Protein AF-A0A6J8CRY7-F1 (afdb_monomer_lite)

Secondary structure (DSSP, 8-state):
-EEEEEEE-HHHHT-TTTS-TT-B-TTSTT--BHHHHHHHHHHHHHHHHHHHTTTEEEEEEEHHHHHTS------GGGSPP-TTTT--------S-S----TT--------TTHHHHHHHHS----SSPPP-S---HHHHHHHT--EEEEEEEPPPSS-SS---EEEEEPTTS-EEEEE-S-HHHHHTT-SS------TT--TTGGGT-TT--TTGGG-PEEEEEEEEPPP-

InterPro domains:
  IPR004868 DNA-directed DNA polymerase, family B, mitochondria/virus [PF03175] (84-179)
  IPR023211 DNA polymerase, palm domain superfamily [G3DSA:3.90.1600.10] (22-133)
  IPR043502 DNA/RNA polymerase superfamily [SSF56672] (57-215)

Organism: Mytilus coruscus (NCBI:txid42192)

pLDDT: mean 78.46, std 15.57, range [37.38, 97.56]

Radius of gyration: 26.49 Å; chains: 1; bounding box: 68×44×77 Å

Foldseek 3Di:
DAEAEEEAECLQQLPVVPDPQQQFSPPPPVRDGSVVSVVVNVVVVVVCCVVCPPPYDYHYDYPVRVVPDDDDPDDPLNPPDPVVLLDDDDDDDDPDPDDDCVPHDDDDDDDDCPPVVCVPPADDDDDDDDDDPDDDPVNCVVVLDFFKDFDFAQFDFQDPWADFWDFAQDPVRHTDIDGDRAPVCVNVVNPDQPQDDDPPDDDVCVVGDPDHYPVRVPRTPGRGMDRDGRDD

Structure (mmCIF, N/CA/C/O backbone):
data_AF-A0A6J8CRY7-F1
#
_entry.id   AF-A0A6J8CRY7-F1
#
loop_
_atom_site.group_PDB
_atom_site.id
_atom_site.type_symbol
_atom_site.label_atom_id
_atom_site.label_alt_id
_atom_site.label_comp_id
_atom_site.label_asym_id
_atom_site.label_entity_id
_atom_site.label_seq_id
_atom_site.pdbx_PDB_ins_code
_atom_site.Cartn_x
_atom_site.Cartn_y
_atom_site.Cartn_z
_atom_site.occupancy
_atom_site.B_iso_or_equiv
_atom_site.auth_seq_id
_atom_site.auth_comp_id
_atom_site.auth_asym_id
_atom_site.auth_atom_id
_atom_site.pdbx_PDB_model_num
ATOM 1 N N . MET A 1 1 ? 3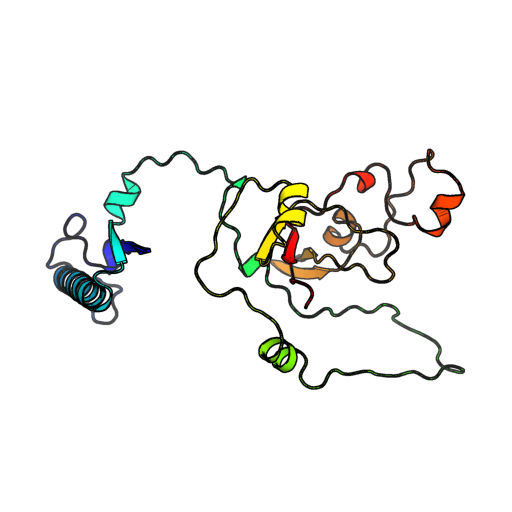.380 -21.780 -18.379 1.00 69.00 1 MET A N 1
ATOM 2 C CA . MET A 1 1 ? 4.133 -20.719 -19.080 1.00 69.00 1 MET A CA 1
ATOM 3 C C . MET A 1 1 ? 3.764 -19.374 -18.465 1.00 69.00 1 MET A C 1
ATOM 5 O O . MET A 1 1 ? 2.594 -19.016 -18.495 1.00 69.00 1 MET A O 1
ATOM 9 N N . ARG A 1 2 ? 4.705 -18.689 -17.805 1.00 80.81 2 ARG A N 1
ATOM 10 C CA . ARG A 1 2 ? 4.466 -17.388 -17.145 1.00 80.81 2 ARG A CA 1
ATOM 11 C C . ARG A 1 2 ? 4.788 -16.251 -18.118 1.00 80.81 2 ARG A C 1
ATOM 13 O O . ARG A 1 2 ? 5.754 -16.364 -18.861 1.00 80.81 2 ARG A O 1
ATOM 20 N N . ASN A 1 3 ? 4.003 -15.177 -18.118 1.00 86.88 3 ASN A N 1
ATOM 21 C CA . ASN A 1 3 ? 4.302 -13.982 -18.911 1.00 86.88 3 ASN A CA 1
ATOM 22 C C . ASN A 1 3 ? 5.051 -12.968 -18.039 1.00 86.88 3 ASN A C 1
ATOM 24 O O . ASN A 1 3 ? 4.637 -12.718 -16.908 1.00 86.88 3 ASN A O 1
ATOM 28 N N . VAL A 1 4 ? 6.130 -12.395 -18.563 1.00 85.56 4 VAL A N 1
ATOM 29 C CA . VAL A 1 4 ? 6.859 -11.266 -17.971 1.00 85.56 4 VAL A CA 1
ATOM 30 C C . VAL A 1 4 ? 6.752 -10.102 -18.942 1.00 85.56 4 VAL A C 1
ATOM 32 O O . VAL A 1 4 ? 6.920 -10.300 -20.139 1.00 85.56 4 VAL A O 1
ATOM 35 N N . TYR A 1 5 ? 6.451 -8.911 -18.436 1.00 89.56 5 TYR A N 1
ATOM 36 C CA . TYR A 1 5 ? 6.321 -7.700 -19.239 1.00 89.56 5 TYR A CA 1
ATOM 37 C C . TYR A 1 5 ? 7.386 -6.703 -18.808 1.00 89.56 5 TYR A C 1
ATOM 39 O O . TYR A 1 5 ? 7.563 -6.467 -17.613 1.00 89.56 5 TYR A O 1
ATOM 47 N N . GLU A 1 6 ? 8.077 -6.122 -19.776 1.00 92.00 6 GLU A N 1
ATOM 48 C CA . GLU A 1 6 ? 9.154 -5.172 -19.546 1.00 92.00 6 GLU A CA 1
ATOM 49 C C . GLU A 1 6 ? 8.933 -3.916 -20.391 1.00 92.00 6 GLU A C 1
ATOM 51 O O . GLU A 1 6 ? 8.746 -3.985 -21.606 1.00 92.00 6 GLU A O 1
ATOM 56 N N . PHE A 1 7 ? 8.923 -2.766 -19.723 1.00 95.06 7 PHE A N 1
ATOM 57 C CA . PHE A 1 7 ? 8.736 -1.460 -20.342 1.00 95.06 7 PHE A CA 1
ATOM 58 C C . PHE A 1 7 ? 10.077 -0.733 -20.427 1.00 95.06 7 PHE A C 1
ATOM 60 O O . PHE A 1 7 ? 10.742 -0.526 -19.407 1.00 95.06 7 PHE A O 1
ATOM 67 N N . TYR A 1 8 ? 10.451 -0.306 -21.630 1.00 96.69 8 TYR A N 1
ATOM 68 C CA . TYR A 1 8 ? 11.686 0.425 -21.881 1.00 96.69 8 TYR A CA 1
ATOM 69 C C . TYR A 1 8 ? 11.418 1.912 -22.067 1.00 96.69 8 TYR A C 1
ATOM 71 O O . TYR A 1 8 ? 11.077 2.357 -23.161 1.00 96.69 8 TYR A O 1
ATOM 79 N N . GLY A 1 9 ? 11.656 2.695 -21.011 1.00 96.44 9 GLY A N 1
ATOM 80 C CA . GLY A 1 9 ? 11.772 4.150 -21.136 1.00 96.44 9 GLY A CA 1
ATOM 81 C C . GLY A 1 9 ? 12.853 4.495 -22.160 1.00 96.44 9 GLY A C 1
ATOM 82 O O . GLY A 1 9 ? 14.013 4.123 -21.953 1.00 96.44 9 GLY A O 1
ATOM 83 N N . CYS A 1 10 ? 12.487 5.172 -23.248 1.00 96.94 10 CYS A N 1
ATOM 84 C CA . CYS A 1 10 ? 13.324 5.349 -24.433 1.00 96.94 10 CYS A CA 1
ATOM 85 C C . CYS A 1 10 ? 14.647 6.039 -24.098 1.00 96.94 10 CYS A C 1
ATOM 87 O O . CYS A 1 10 ? 15.702 5.623 -24.577 1.00 96.94 10 CYS A O 1
ATOM 89 N N . TYR A 1 11 ? 14.591 7.053 -23.231 1.00 95.38 11 TYR A N 1
ATOM 90 C CA . TYR A 1 11 ? 15.751 7.830 -22.794 1.00 95.38 11 TYR A CA 1
ATOM 91 C C . TYR A 1 11 ? 16.735 7.026 -21.926 1.00 95.38 11 TYR A C 1
ATOM 93 O O . TYR A 1 11 ? 17.946 7.217 -22.001 1.00 95.38 11 TYR A O 1
ATOM 101 N N . TRP A 1 12 ? 16.224 6.115 -21.096 1.00 95.31 12 TRP A N 1
ATOM 102 C CA . TRP A 1 12 ? 17.038 5.358 -20.136 1.00 95.31 12 TRP A CA 1
ATOM 103 C C . TRP A 1 12 ? 17.577 4.042 -20.698 1.00 95.31 12 TRP A C 1
ATOM 105 O O . TRP A 1 12 ? 18.541 3.503 -20.1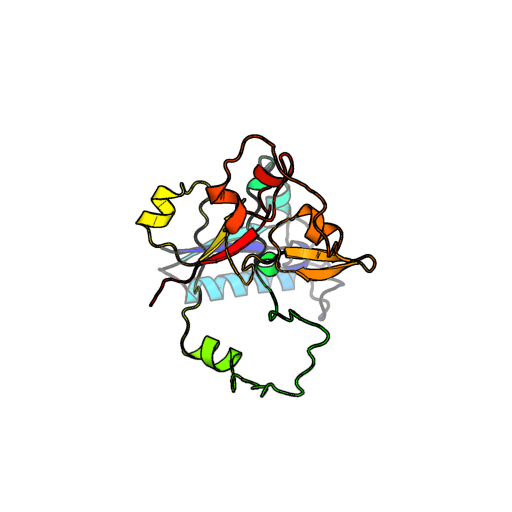63 1.00 95.31 12 TRP A O 1
ATOM 115 N N . HIS A 1 13 ? 16.968 3.536 -21.771 1.00 96.62 13 HIS A N 1
ATOM 116 C CA . HIS A 1 13 ? 17.291 2.236 -22.364 1.00 96.62 13 HIS A CA 1
ATOM 117 C C . HIS A 1 13 ? 17.864 2.341 -23.785 1.00 96.62 13 HIS A C 1
ATOM 119 O O . HIS A 1 13 ? 18.082 1.320 -24.427 1.00 96.62 13 HIS A O 1
ATOM 125 N N . GLY A 1 14 ? 18.110 3.555 -24.292 1.00 96.44 14 GLY A N 1
ATOM 126 C CA . GLY A 1 14 ? 18.766 3.749 -25.588 1.00 96.44 14 GLY A CA 1
ATOM 127 C C . GLY A 1 14 ? 17.883 3.415 -26.794 1.00 96.44 14 GLY A C 1
ATOM 128 O O . GLY A 1 14 ? 18.299 2.676 -27.678 1.00 96.44 14 GLY A O 1
ATOM 129 N N . CYS A 1 15 ? 16.644 3.911 -26.850 1.00 97.12 15 CYS A N 1
ATOM 130 C CA . CYS A 1 15 ? 15.768 3.618 -27.991 1.00 97.12 15 CYS A CA 1
ATOM 131 C C . CYS A 1 15 ? 16.341 4.161 -29.309 1.00 97.12 15 CYS A C 1
ATOM 133 O O . CYS A 1 15 ? 16.428 5.374 -29.498 1.00 97.12 15 CYS A O 1
ATOM 135 N N . THR A 1 16 ? 16.626 3.268 -30.257 1.00 96.06 16 THR A N 1
ATOM 136 C CA . THR A 1 16 ? 17.201 3.602 -31.572 1.00 96.06 16 THR A CA 1
ATOM 137 C C . THR A 1 16 ? 16.241 4.339 -32.508 1.00 96.06 16 THR A C 1
ATOM 139 O O . THR A 1 16 ? 16.668 4.873 -33.525 1.00 96.06 16 THR A O 1
ATOM 142 N N . LYS A 1 17 ? 14.939 4.377 -32.186 1.00 95.25 17 LYS A N 1
ATOM 143 C CA . LYS A 1 17 ? 13.932 5.152 -32.933 1.00 95.25 17 LYS A CA 1
ATOM 144 C C . LYS A 1 17 ? 13.847 6.607 -32.472 1.00 95.25 17 LYS A C 1
ATOM 146 O O . LYS A 1 17 ? 13.419 7.458 -33.241 1.00 95.25 17 LYS A O 1
ATOM 151 N N . CYS A 1 18 ? 14.188 6.873 -31.212 1.00 95.62 18 CYS A N 1
ATOM 152 C CA . CYS A 1 18 ? 14.002 8.184 -30.589 1.00 95.62 18 CYS A CA 1
ATOM 153 C C . CYS A 1 18 ? 15.294 8.991 -30.478 1.00 95.62 18 CYS A C 1
ATOM 155 O O . CYS A 1 18 ? 15.211 10.206 -30.332 1.00 95.62 18 CYS A O 1
ATOM 157 N N . TYR A 1 19 ? 16.454 8.331 -30.511 1.00 96.00 19 TYR A N 1
ATOM 158 C CA . TYR A 1 19 ? 17.750 8.961 -30.278 1.00 96.00 19 TYR A CA 1
ATOM 159 C C . TYR A 1 19 ? 18.828 8.383 -31.198 1.00 96.00 19 TYR A C 1
ATOM 161 O O . TYR A 1 19 ? 18.806 7.190 -31.515 1.00 96.00 19 TYR A O 1
ATOM 169 N N . SER A 1 20 ? 19.794 9.217 -31.583 1.00 96.00 20 SER A N 1
ATOM 170 C CA . SER A 1 20 ? 20.994 8.794 -32.306 1.00 96.00 20 SER A CA 1
ATOM 171 C C . SER A 1 20 ? 21.884 7.933 -31.406 1.00 96.00 20 SER A C 1
ATOM 173 O O . SER A 1 20 ? 22.041 8.253 -30.224 1.00 96.00 20 SER A O 1
ATOM 175 N N . PRO A 1 21 ? 22.531 6.881 -31.936 1.00 94.00 21 PRO A N 1
ATOM 176 C CA . PRO A 1 21 ? 23.440 6.027 -31.170 1.00 94.00 21 PRO A CA 1
ATOM 177 C C . PRO A 1 21 ? 24.557 6.791 -30.437 1.00 94.00 21 PRO A C 1
ATOM 179 O O . PRO A 1 21 ? 24.944 6.397 -29.336 1.00 94.00 21 PRO A O 1
ATOM 182 N N . GLU A 1 22 ? 25.050 7.882 -31.025 1.00 94.81 22 GLU A N 1
ATOM 183 C CA . GLU A 1 22 ? 26.154 8.713 -30.528 1.00 94.81 22 GLU A CA 1
ATOM 184 C C . GLU A 1 22 ? 25.712 9.735 -29.472 1.00 94.81 22 GLU A C 1
ATOM 186 O O . GLU A 1 22 ? 26.554 10.347 -28.811 1.00 94.81 22 GLU A O 1
ATOM 191 N N . GLU A 1 23 ? 24.402 9.947 -29.301 1.00 94.12 23 GLU A N 1
ATOM 192 C CA . GLU A 1 23 ? 23.899 10.873 -28.291 1.00 94.12 23 GLU A CA 1
ATOM 193 C C . GLU A 1 23 ? 24.269 10.396 -26.887 1.00 94.12 23 GLU A C 1
ATOM 195 O O . GLU A 1 23 ? 24.198 9.212 -26.567 1.00 94.12 23 GLU A O 1
ATOM 200 N N . ILE A 1 24 ? 24.634 11.338 -26.019 1.00 92.69 24 ILE A N 1
ATOM 201 C CA . ILE A 1 24 ? 24.956 11.055 -24.621 1.00 92.69 24 ILE A CA 1
ATOM 202 C C . ILE A 1 24 ? 23.690 11.181 -23.776 1.00 92.69 24 ILE A C 1
ATOM 204 O O . ILE A 1 24 ? 23.052 12.240 -23.744 1.00 92.69 24 ILE A O 1
ATOM 208 N N . CYS A 1 25 ? 23.382 10.146 -22.995 1.00 91.56 25 CYS A N 1
ATOM 209 C CA . CYS A 1 25 ? 22.364 10.217 -21.957 1.00 91.56 25 CYS A CA 1
ATOM 210 C C . CYS A 1 25 ? 22.864 11.112 -20.813 1.00 91.56 25 CYS A C 1
ATOM 212 O O . CYS A 1 25 ? 23.535 10.680 -19.879 1.00 91.56 25 CYS A O 1
ATOM 214 N N . LYS A 1 26 ? 22.544 12.409 -20.878 1.00 89.38 26 LYS A N 1
ATOM 215 C CA . LYS A 1 26 ? 23.082 13.449 -19.976 1.00 89.38 26 LYS A CA 1
ATOM 216 C C . LYS A 1 26 ? 22.791 13.217 -18.492 1.00 89.38 26 LYS A C 1
ATOM 218 O O . LYS A 1 26 ? 23.496 13.751 -17.642 1.00 89.38 26 LYS A O 1
ATOM 223 N N . LYS A 1 27 ? 21.720 12.481 -18.193 1.00 88.38 27 LYS A N 1
ATOM 224 C CA . LYS A 1 27 ? 21.286 12.163 -16.822 1.00 88.38 27 LYS A CA 1
ATOM 225 C C . LYS A 1 27 ? 21.769 10.788 -16.359 1.00 88.38 27 LYS A C 1
ATOM 227 O O . LYS A 1 27 ? 21.559 10.453 -15.196 1.00 88.38 27 LYS A O 1
ATOM 232 N N . ASP A 1 28 ? 22.391 10.001 -17.235 1.00 87.38 28 ASP A N 1
ATOM 233 C CA . ASP A 1 28 ? 23.086 8.793 -16.814 1.00 87.38 28 ASP A CA 1
ATOM 234 C C . ASP A 1 28 ? 24.340 9.176 -16.020 1.00 87.38 28 ASP A C 1
ATOM 236 O O . ASP A 1 28 ? 25.102 10.068 -16.401 1.00 87.38 28 ASP A O 1
ATOM 240 N N . ARG A 1 29 ? 24.570 8.479 -14.906 1.00 84.19 29 ARG A N 1
ATOM 241 C CA . ARG A 1 29 ? 25.689 8.764 -13.997 1.00 84.19 29 ARG A CA 1
ATOM 242 C C . ARG A 1 29 ? 27.048 8.596 -14.679 1.00 84.19 29 ARG A C 1
ATOM 244 O O . ARG A 1 29 ? 27.989 9.302 -14.327 1.00 84.19 29 ARG A O 1
ATOM 251 N N . ASN A 1 30 ? 27.139 7.679 -15.639 1.00 88.19 30 ASN A N 1
ATOM 252 C CA . ASN A 1 30 ? 28.365 7.368 -16.363 1.00 88.19 30 ASN A CA 1
ATOM 253 C C . ASN A 1 30 ? 28.429 8.076 -17.724 1.00 88.19 30 ASN A C 1
ATOM 255 O O . ASN A 1 30 ? 29.367 7.832 -18.475 1.00 88.19 30 ASN A O 1
ATOM 259 N N . LYS A 1 31 ? 27.456 8.950 -18.036 1.00 90.31 31 LYS A N 1
ATOM 260 C CA . LYS A 1 31 ? 27.331 9.656 -19.320 1.00 90.31 31 LYS A CA 1
ATOM 261 C C . LYS A 1 31 ? 27.442 8.711 -20.522 1.00 90.31 31 LYS A C 1
ATOM 263 O O . LYS A 1 31 ? 28.077 9.049 -21.518 1.00 90.31 31 LYS A O 1
ATOM 268 N N . LYS A 1 32 ? 26.829 7.532 -20.412 1.00 93.38 32 LYS A N 1
ATOM 269 C CA . LYS A 1 32 ? 26.787 6.552 -21.498 1.00 93.38 32 LYS A CA 1
ATOM 270 C C . LYS A 1 32 ? 26.108 7.126 -22.737 1.00 93.38 32 LYS A C 1
ATOM 272 O O . LYS A 1 32 ? 25.173 7.928 -22.644 1.00 93.38 32 LYS A O 1
ATOM 277 N N . THR A 1 33 ? 26.565 6.672 -23.890 1.00 96.88 33 THR A N 1
ATOM 278 C CA . THR A 1 33 ? 25.897 6.877 -25.172 1.00 96.88 33 THR A CA 1
ATOM 279 C C . THR A 1 33 ? 24.592 6.083 -25.237 1.00 96.88 33 THR A C 1
ATOM 281 O O . THR A 1 33 ? 24.415 5.074 -24.542 1.00 96.88 33 THR A O 1
ATOM 284 N N . MET A 1 34 ? 23.665 6.504 -26.095 1.00 97.12 34 MET A N 1
ATOM 285 C CA . MET A 1 34 ? 22.411 5.780 -26.312 1.00 97.12 34 MET A CA 1
ATOM 286 C C . MET A 1 34 ? 22.664 4.379 -26.870 1.00 97.12 34 MET A C 1
ATOM 288 O O . MET A 1 34 ? 21.957 3.445 -26.495 1.00 97.12 34 MET A O 1
ATOM 292 N N . LYS A 1 35 ? 23.726 4.199 -27.667 1.00 97.31 35 LYS A N 1
ATOM 293 C CA . LYS A 1 35 ? 24.179 2.876 -28.109 1.00 97.31 35 LYS A CA 1
ATOM 294 C C . LYS A 1 35 ? 24.575 1.973 -26.941 1.00 97.31 35 LYS A C 1
ATOM 296 O O . LYS A 1 35 ? 24.121 0.838 -26.871 1.00 97.31 35 LYS A O 1
ATOM 301 N N . GLU A 1 36 ? 25.385 2.465 -26.005 1.00 96.88 36 GLU A N 1
ATOM 302 C CA . GLU A 1 36 ? 25.805 1.668 -24.844 1.00 96.88 36 GLU A CA 1
ATOM 303 C C . GLU A 1 36 ? 24.621 1.269 -23.954 1.00 96.88 36 GLU A C 1
ATOM 305 O O . GLU A 1 36 ? 24.597 0.157 -23.424 1.00 96.88 36 GLU A O 1
ATOM 310 N N . LEU A 1 37 ? 23.629 2.153 -23.790 1.00 96.94 37 LEU A N 1
ATOM 311 C CA . LEU A 1 37 ? 22.399 1.841 -23.052 1.00 96.94 37 LEU A CA 1
ATOM 312 C C . LEU A 1 37 ? 21.544 0.794 -23.773 1.00 96.94 37 LEU A C 1
ATOM 314 O O . LEU A 1 37 ? 21.009 -0.113 -23.129 1.00 96.94 37 LEU A O 1
ATOM 318 N N . TYR A 1 38 ? 21.441 0.891 -25.099 1.00 97.50 38 TYR A N 1
ATOM 319 C CA . TYR A 1 38 ? 20.752 -0.100 -25.918 1.00 97.50 38 TYR A CA 1
ATOM 320 C C . TYR A 1 38 ? 21.413 -1.475 -25.806 1.00 97.50 38 TYR A C 1
ATOM 322 O O . TYR A 1 38 ? 20.737 -2.463 -25.507 1.00 97.50 38 TYR A O 1
ATOM 330 N N . ASP A 1 39 ? 22.735 -1.527 -25.985 1.00 97.56 39 ASP A N 1
ATOM 331 C CA . ASP A 1 39 ? 23.520 -2.760 -25.932 1.00 97.56 39 ASP A CA 1
ATOM 332 C C . ASP A 1 39 ? 23.361 -3.433 -24.554 1.00 97.56 39 ASP A C 1
ATOM 334 O O . ASP A 1 39 ? 23.037 -4.619 -24.479 1.00 97.56 39 ASP A O 1
ATOM 338 N N . GLN A 1 40 ? 23.434 -2.662 -23.460 1.00 96.50 40 GLN A N 1
ATOM 339 C CA . GLN A 1 40 ? 23.183 -3.159 -22.097 1.00 96.50 40 GLN A CA 1
ATOM 340 C C . GLN A 1 40 ? 21.750 -3.652 -21.891 1.00 96.50 40 GLN A C 1
ATOM 342 O O . GLN A 1 40 ? 21.525 -4.666 -21.227 1.00 96.50 40 GLN A O 1
ATOM 347 N N . THR A 1 41 ? 20.763 -2.955 -22.456 1.00 96.62 41 THR A N 1
ATOM 348 C CA . THR A 1 41 ? 19.357 -3.369 -22.376 1.00 96.62 41 THR A CA 1
ATOM 349 C C . THR A 1 41 ? 19.159 -4.725 -23.055 1.00 96.62 41 THR A C 1
ATOM 351 O O . THR A 1 41 ? 18.504 -5.607 -22.496 1.00 96.62 41 THR A O 1
ATOM 354 N N . LYS A 1 42 ? 19.768 -4.933 -24.230 1.00 96.50 42 LYS A N 1
ATOM 355 C CA . LYS A 1 42 ? 19.694 -6.201 -24.970 1.00 96.50 42 LYS A CA 1
ATOM 356 C C . LYS A 1 42 ? 20.480 -7.327 -24.308 1.00 96.50 42 LYS A C 1
ATOM 358 O O . LYS A 1 42 ? 19.977 -8.448 -24.250 1.00 96.50 42 LYS A O 1
ATOM 363 N N . GLU A 1 43 ? 21.659 -7.041 -23.765 1.00 96.88 43 GLU A N 1
ATOM 364 C CA . GLU A 1 43 ? 22.448 -8.013 -23.004 1.00 96.88 43 GLU A CA 1
ATOM 365 C C . GLU A 1 43 ? 21.699 -8.485 -21.750 1.00 96.88 43 GLU A C 1
ATOM 367 O O . GLU A 1 43 ? 21.606 -9.689 -21.483 1.00 96.88 43 GLU A O 1
ATOM 372 N N . ARG A 1 44 ? 21.075 -7.551 -21.018 1.00 94.88 44 ARG A N 1
ATOM 373 C CA . ARG A 1 44 ? 20.243 -7.873 -19.854 1.00 94.88 44 ARG A CA 1
ATOM 374 C C . ARG A 1 44 ? 19.047 -8.736 -20.241 1.00 94.88 44 ARG A C 1
ATOM 376 O O . ARG A 1 44 ? 18.788 -9.732 -19.570 1.00 94.88 44 ARG A O 1
ATOM 383 N N . LEU A 1 45 ? 18.338 -8.382 -21.316 1.00 94.06 45 LEU A N 1
ATOM 384 C CA . LEU A 1 45 ? 17.201 -9.164 -21.805 1.00 94.06 45 LEU A CA 1
ATOM 385 C C . LEU A 1 45 ? 17.626 -10.596 -22.147 1.00 94.06 45 LEU A C 1
ATOM 387 O O . LEU A 1 45 ? 16.999 -11.541 -21.674 1.00 94.06 45 LEU A O 1
ATOM 391 N N . LYS A 1 46 ? 18.726 -10.759 -22.891 1.00 93.56 46 LYS A N 1
ATOM 392 C CA . LYS A 1 46 ? 19.278 -12.075 -23.235 1.00 93.56 46 LYS A CA 1
ATOM 393 C C . LYS A 1 46 ? 19.602 -12.896 -21.985 1.00 93.56 46 LYS A C 1
ATOM 395 O O . LYS A 1 46 ? 19.170 -14.036 -21.876 1.00 93.56 46 LYS A O 1
ATOM 400 N N . THR A 1 47 ? 20.277 -12.290 -21.010 1.00 93.31 47 THR A N 1
ATOM 401 C CA . THR A 1 47 ? 20.611 -12.943 -19.733 1.00 93.31 47 THR A CA 1
ATOM 402 C C . THR A 1 47 ? 19.361 -13.446 -19.002 1.00 93.31 47 THR A C 1
ATOM 404 O O . THR A 1 47 ? 19.342 -14.556 -18.472 1.00 93.31 47 THR A O 1
ATOM 407 N N . ILE A 1 48 ? 18.291 -12.645 -18.982 1.00 89.44 48 ILE A N 1
ATOM 408 C CA . ILE A 1 48 ? 17.028 -13.017 -18.333 1.00 89.44 48 ILE A CA 1
ATOM 409 C C . ILE A 1 48 ? 16.326 -14.135 -19.106 1.00 89.44 48 ILE A C 1
ATOM 411 O O . ILE A 1 48 ? 15.813 -15.073 -18.494 1.00 89.44 48 ILE A O 1
ATOM 415 N N . GLU A 1 49 ? 16.301 -14.053 -20.435 1.00 90.44 49 GLU A N 1
ATOM 416 C CA . GLU A 1 49 ? 15.747 -15.107 -21.279 1.00 90.44 49 GLU A CA 1
ATOM 417 C C . GLU A 1 49 ? 16.460 -16.443 -21.062 1.00 90.44 49 GLU A C 1
ATOM 419 O O . GLU A 1 49 ? 15.789 -17.459 -20.888 1.00 90.44 49 GLU A O 1
ATOM 424 N N . ASP A 1 50 ? 17.792 -16.438 -21.028 1.00 91.00 50 ASP A N 1
ATOM 425 C CA . ASP A 1 50 ? 18.607 -17.639 -20.844 1.00 91.00 50 ASP A CA 1
ATOM 426 C C . ASP A 1 50 ? 18.372 -18.273 -19.462 1.00 91.00 50 ASP A C 1
ATOM 428 O O . ASP A 1 50 ? 18.301 -19.495 -19.344 1.00 91.00 50 ASP A O 1
ATOM 432 N N . TYR A 1 51 ? 18.167 -17.457 -18.421 1.00 88.81 51 TYR A N 1
ATOM 433 C CA . TYR A 1 51 ? 17.902 -17.945 -17.063 1.00 88.81 51 TYR A CA 1
ATOM 434 C C . TYR A 1 51 ? 16.467 -18.463 -16.856 1.00 88.81 51 TYR A C 1
ATOM 436 O O . TYR A 1 51 ? 16.237 -19.358 -16.042 1.00 88.81 51 TYR A O 1
ATOM 444 N N . LEU A 1 52 ? 15.477 -17.887 -17.548 1.00 85.50 52 LEU A N 1
ATOM 445 C CA . LEU A 1 52 ? 14.054 -18.158 -17.292 1.00 85.50 52 LEU A CA 1
ATOM 446 C C . LEU A 1 52 ? 13.389 -19.110 -18.300 1.00 85.50 52 LEU A C 1
ATOM 448 O O . LEU A 1 52 ? 12.282 -19.608 -18.040 1.00 85.50 52 LEU A O 1
ATOM 452 N N . LYS A 1 53 ? 14.018 -19.379 -19.449 1.00 82.44 53 LYS A N 1
ATOM 453 C CA . LYS A 1 53 ? 13.534 -20.379 -20.413 1.00 82.44 53 LYS A CA 1
ATOM 454 C C . LYS A 1 53 ? 13.621 -21.804 -19.833 1.00 82.44 53 LYS A C 1
ATOM 456 O O . LYS A 1 53 ? 14.496 -22.092 -19.023 1.00 82.44 53 LYS A O 1
ATOM 461 N N . PRO A 1 54 ? 12.706 -22.716 -20.224 1.00 78.44 54 PRO A N 1
ATOM 462 C CA . PRO A 1 54 ? 11.593 -22.528 -21.167 1.00 78.44 54 PRO A CA 1
ATOM 463 C C . PRO A 1 54 ? 10.291 -22.015 -20.515 1.00 78.44 54 PRO A C 1
ATOM 465 O O . PRO A 1 54 ? 9.262 -21.899 -21.176 1.00 78.44 54 PRO A O 1
ATOM 468 N N . ASN A 1 55 ? 10.288 -21.724 -19.212 1.00 83.62 55 ASN A N 1
ATOM 469 C CA . ASN A 1 55 ? 9.050 -21.578 -18.437 1.00 83.62 55 ASN A CA 1
ATOM 470 C C . ASN A 1 55 ? 8.397 -20.187 -18.521 1.00 83.62 55 ASN A C 1
ATOM 472 O O . ASN A 1 55 ? 7.268 -20.007 -18.034 1.00 83.62 55 ASN A O 1
ATOM 476 N N . VAL A 1 56 ? 9.081 -19.215 -19.129 1.00 86.25 56 VAL A N 1
ATOM 477 C CA . VAL A 1 56 ? 8.686 -17.805 -19.174 1.00 86.25 56 VAL A CA 1
ATOM 478 C C . VAL A 1 56 ? 8.703 -17.263 -20.604 1.00 86.25 56 VAL A C 1
ATOM 480 O O . VAL A 1 56 ? 9.651 -17.488 -21.350 1.00 86.25 56 VAL A O 1
ATOM 483 N N . LYS A 1 57 ? 7.661 -16.508 -20.964 1.00 89.25 57 LYS A N 1
ATOM 484 C CA . LYS A 1 57 ? 7.594 -15.680 -22.171 1.00 89.25 57 LYS A CA 1
ATOM 485 C C . LYS A 1 57 ? 7.765 -14.216 -21.768 1.00 89.25 57 LYS A C 1
ATOM 487 O O . LYS A 1 57 ? 6.963 -13.712 -20.981 1.00 89.25 57 LYS A O 1
ATOM 492 N N . ILE A 1 58 ? 8.797 -13.556 -22.286 1.00 90.81 58 ILE A N 1
ATOM 493 C CA . ILE A 1 58 ? 9.070 -12.140 -22.018 1.00 90.81 58 ILE A CA 1
ATOM 494 C C . ILE A 1 58 ? 8.477 -11.302 -23.152 1.00 90.81 58 ILE A C 1
ATOM 496 O O . ILE A 1 58 ? 8.715 -11.575 -24.325 1.00 90.81 58 ILE A O 1
ATOM 500 N N . HIS A 1 59 ? 7.689 -10.298 -22.794 1.00 92.75 59 HIS A N 1
ATOM 501 C CA . HIS A 1 59 ? 7.125 -9.299 -23.692 1.00 92.75 59 HIS A CA 1
ATOM 502 C C . HIS A 1 59 ? 7.797 -7.971 -23.388 1.00 92.75 59 HIS A C 1
ATOM 504 O O . HIS A 1 59 ? 7.891 -7.577 -22.226 1.00 92.75 59 HIS A O 1
ATOM 510 N N . THR A 1 60 ? 8.257 -7.283 -24.423 1.00 94.69 60 THR A N 1
ATOM 511 C CA . THR A 1 60 ? 8.932 -5.994 -24.279 1.00 94.69 60 THR A CA 1
ATOM 512 C C . THR A 1 60 ? 8.209 -4.943 -25.100 1.00 94.69 60 THR A C 1
ATOM 514 O O . THR A 1 60 ? 7.634 -5.264 -26.140 1.00 94.69 60 THR A O 1
ATOM 517 N N . ILE A 1 61 ? 8.217 -3.702 -24.625 1.00 95.50 61 ILE A N 1
ATOM 518 C CA . ILE A 1 61 ? 7.663 -2.563 -25.352 1.00 95.50 61 ILE A CA 1
ATOM 519 C C . ILE A 1 61 ? 8.476 -1.309 -25.049 1.00 95.50 61 ILE A C 1
ATOM 521 O O . ILE A 1 61 ? 8.851 -1.069 -23.897 1.00 95.50 61 ILE A O 1
ATOM 525 N N . TRP A 1 62 ? 8.758 -0.514 -26.077 1.00 97.12 62 TRP A N 1
ATOM 526 C CA . TRP A 1 62 ? 9.396 0.788 -25.903 1.00 97.12 62 TRP A CA 1
ATOM 527 C C . TRP A 1 62 ? 8.371 1.865 -25.562 1.00 97.12 62 TRP A C 1
ATOM 529 O O . TRP A 1 62 ? 7.246 1.830 -26.049 1.00 97.12 62 TRP A O 1
ATOM 539 N N . GLU A 1 63 ? 8.775 2.858 -24.774 1.00 95.94 63 GLU A N 1
ATOM 540 C CA . GLU A 1 63 ? 7.949 4.017 -24.408 1.00 95.94 63 GLU A CA 1
ATOM 541 C C . GLU A 1 63 ? 7.300 4.667 -25.633 1.00 95.94 63 GLU A C 1
ATOM 543 O O . GLU A 1 63 ? 6.083 4.783 -25.685 1.00 95.94 63 GLU A O 1
ATOM 548 N N . CYS A 1 64 ? 8.066 4.943 -26.690 1.00 94.69 64 CYS A N 1
ATOM 549 C CA . CYS A 1 64 ? 7.514 5.545 -27.905 1.00 94.69 64 CYS A CA 1
ATOM 550 C C . CYS A 1 64 ? 6.503 4.653 -28.640 1.00 94.69 64 CYS A C 1
ATOM 552 O O . CYS A 1 64 ? 5.637 5.160 -29.344 1.00 94.69 64 CYS A O 1
ATOM 554 N N . GLU A 1 65 ? 6.624 3.330 -28.518 1.00 94.50 65 GLU A N 1
ATOM 555 C CA . GLU A 1 65 ? 5.666 2.383 -29.099 1.00 94.50 65 GLU A CA 1
ATOM 556 C C . GLU A 1 65 ? 4.410 2.290 -28.237 1.00 94.50 65 GLU A C 1
ATOM 558 O O . GLU A 1 65 ? 3.312 2.144 -28.764 1.00 94.50 65 GLU A O 1
ATOM 563 N N . PHE A 1 66 ? 4.568 2.386 -26.918 1.00 90.94 66 PHE A N 1
ATOM 564 C CA . PHE A 1 66 ? 3.470 2.429 -25.965 1.00 90.94 66 PHE A CA 1
ATOM 565 C C . PHE A 1 66 ? 2.654 3.717 -26.118 1.00 90.94 66 PHE A C 1
ATOM 567 O O . PHE A 1 66 ? 1.432 3.647 -26.188 1.00 90.94 66 PHE A O 1
ATOM 574 N N . ASP A 1 67 ? 3.313 4.867 -26.254 1.00 88.88 67 ASP A N 1
ATOM 575 C CA . ASP A 1 67 ? 2.670 6.181 -26.393 1.00 88.88 67 ASP A CA 1
ATOM 576 C C . ASP A 1 67 ? 1.867 6.319 -27.695 1.00 88.88 67 ASP A C 1
ATOM 578 O O . ASP A 1 67 ? 0.896 7.070 -27.767 1.00 88.88 67 ASP A O 1
ATOM 582 N N . GLN A 1 68 ? 2.252 5.579 -28.738 1.00 87.69 68 GLN A N 1
ATOM 583 C CA . GLN A 1 68 ? 1.521 5.532 -30.007 1.00 87.69 68 GLN A CA 1
ATOM 584 C C . GLN A 1 68 ? 0.256 4.669 -29.935 1.00 87.69 68 GLN A C 1
ATOM 586 O O . GLN A 1 68 ? -0.610 4.769 -30.811 1.00 87.69 68 GLN A O 1
ATOM 591 N N . GLN A 1 69 ? 0.124 3.814 -28.919 1.00 85.88 69 GLN A N 1
ATOM 592 C CA . GLN A 1 69 ? -1.061 2.985 -28.760 1.00 85.88 69 GLN A CA 1
ATOM 593 C C . GLN A 1 69 ? -2.211 3.815 -28.197 1.00 85.88 69 GLN A C 1
ATOM 595 O O . GLN A 1 69 ? -2.143 4.387 -27.111 1.00 85.88 69 GLN A O 1
ATOM 600 N N . LYS A 1 70 ? -3.320 3.845 -28.939 1.00 73.88 70 LYS A N 1
ATOM 601 C CA . LYS A 1 70 ? -4.588 4.364 -28.430 1.00 73.88 70 LYS A CA 1
ATOM 602 C C . LYS A 1 70 ? -5.199 3.323 -27.508 1.00 73.88 70 LYS A C 1
ATOM 604 O O . LYS A 1 70 ? -5.880 2.407 -27.964 1.00 73.88 70 LYS A O 1
ATOM 609 N N . TYR A 1 71 ? -4.956 3.466 -26.215 1.00 66.81 71 TYR A N 1
ATOM 610 C CA . TYR A 1 71 ? -5.713 2.720 -25.225 1.00 66.81 71 TYR A CA 1
ATOM 611 C C . TYR A 1 71 ? -7.087 3.371 -25.047 1.00 66.81 71 TYR A C 1
ATOM 613 O O . TYR A 1 71 ? -7.177 4.603 -25.058 1.00 66.81 71 TYR A O 1
ATOM 621 N N . PRO A 1 72 ? -8.163 2.581 -24.881 1.00 66.69 72 PRO A N 1
ATOM 622 C CA . PRO A 1 72 ? -9.402 3.137 -24.357 1.00 66.69 72 PRO A CA 1
ATOM 623 C C . PRO A 1 72 ? -9.084 3.832 -23.030 1.00 66.69 72 PRO A C 1
ATOM 625 O O . PRO A 1 72 ? -8.231 3.352 -22.277 1.00 66.69 72 PRO A O 1
ATOM 628 N N . GLU A 1 73 ? -9.738 4.963 -22.751 1.00 64.31 73 GLU A N 1
ATOM 629 C CA . GLU A 1 73 ? -9.646 5.575 -21.427 1.00 64.31 73 GLU A CA 1
ATOM 630 C C . GLU A 1 73 ? -9.959 4.495 -20.391 1.00 64.31 73 GLU A C 1
ATOM 632 O O . GLU A 1 73 ? -11.057 3.936 -20.360 1.00 64.31 73 GLU A O 1
ATOM 637 N N . VAL A 1 74 ? -8.955 4.136 -19.589 1.00 61.75 74 VAL A N 1
ATOM 638 C CA . VAL A 1 74 ? -9.154 3.187 -18.501 1.00 61.75 74 VAL A CA 1
ATOM 639 C C . VAL A 1 74 ? -10.104 3.875 -17.540 1.00 61.75 74 VAL A C 1
ATOM 641 O O . VAL A 1 74 ? -9.754 4.929 -17.001 1.00 61.75 74 VAL A O 1
ATOM 644 N N . ASP A 1 75 ? -11.288 3.289 -17.343 1.00 59.16 75 ASP A N 1
ATOM 645 C CA . ASP A 1 75 ? -12.250 3.772 -16.358 1.00 59.16 75 ASP A CA 1
ATOM 646 C C . ASP A 1 75 ? -11.483 4.076 -15.056 1.00 59.16 75 ASP A C 1
ATOM 648 O O . ASP A 1 75 ? -10.825 3.184 -14.505 1.00 59.16 75 ASP A O 1
ATOM 652 N N . PRO A 1 76 ? -11.500 5.325 -14.556 1.00 57.38 76 PRO A N 1
ATOM 653 C CA . PRO A 1 76 ? -10.812 5.693 -13.327 1.00 57.38 76 PRO A CA 1
ATOM 654 C C . PRO A 1 76 ? -11.191 4.807 -12.130 1.00 57.38 76 PRO A C 1
ATOM 656 O O . PRO A 1 76 ? -10.401 4.689 -11.189 1.00 57.38 76 PRO A O 1
ATOM 659 N N . HIS A 1 77 ? -12.369 4.172 -12.162 1.00 56.09 77 HIS A N 1
ATOM 660 C CA . HIS A 1 77 ? -12.826 3.196 -11.176 1.00 56.09 77 HIS A CA 1
ATOM 661 C C . HIS A 1 77 ? -12.149 1.823 -11.297 1.00 56.09 77 HIS A C 1
ATOM 663 O O . HIS A 1 77 ? -12.061 1.115 -10.295 1.00 56.09 77 HIS A O 1
ATOM 669 N N . LEU A 1 78 ? -11.611 1.478 -12.470 1.00 60.41 78 LEU A N 1
ATOM 670 C CA . LEU A 1 78 ? -10.830 0.266 -12.744 1.00 60.41 78 LEU A CA 1
ATOM 671 C C . LEU A 1 78 ? -9.320 0.460 -12.538 1.00 60.41 78 LEU A C 1
ATOM 673 O O . LEU A 1 78 ? -8.533 -0.450 -12.813 1.00 60.41 78 LEU A O 1
ATOM 677 N N . LYS A 1 79 ? -8.889 1.625 -12.031 1.00 66.56 79 LYS A N 1
ATOM 678 C CA . LYS A 1 79 ? -7.486 1.829 -11.655 1.00 66.56 79 LYS A CA 1
ATOM 679 C C . LYS A 1 79 ? -7.051 0.748 -10.658 1.00 66.56 79 LYS A C 1
ATOM 681 O O . LYS A 1 79 ? -7.756 0.522 -9.667 1.00 66.56 79 LYS A O 1
ATOM 686 N N . PRO A 1 80 ? -5.880 0.118 -10.870 1.00 71.81 80 PRO A N 1
ATOM 687 C CA . PRO A 1 80 ? -5.315 -0.806 -9.903 1.00 71.81 80 PRO A CA 1
ATOM 688 C C . PRO A 1 80 ? -5.280 -0.185 -8.507 1.00 71.81 80 PRO A C 1
ATOM 690 O O . PRO A 1 80 ? -5.009 1.007 -8.349 1.00 71.81 80 PRO A O 1
ATOM 693 N N . ILE A 1 81 ? -5.546 -1.001 -7.488 1.00 77.25 81 ILE A N 1
ATOM 694 C CA . ILE A 1 81 ? -5.432 -0.573 -6.093 1.00 77.25 81 ILE A CA 1
ATOM 695 C C . ILE A 1 81 ? -4.005 -0.076 -5.843 1.00 77.25 81 ILE A C 1
ATOM 697 O O . ILE A 1 81 ? -3.049 -0.845 -5.986 1.00 77.25 81 ILE A O 1
ATOM 701 N N . ASP A 1 82 ? -3.864 1.180 -5.408 1.00 81.06 82 ASP A N 1
ATOM 702 C CA . ASP A 1 82 ? -2.610 1.627 -4.815 1.00 81.06 82 ASP A CA 1
ATOM 703 C C . ASP A 1 82 ? -2.448 0.918 -3.469 1.00 81.06 82 ASP A C 1
ATOM 705 O O . ASP A 1 82 ? -3.186 1.144 -2.508 1.00 81.06 82 ASP A O 1
ATOM 709 N N . LYS A 1 83 ? -1.463 0.022 -3.399 1.00 79.25 83 LYS A N 1
ATOM 710 C CA . LYS A 1 83 ? -1.182 -0.761 -2.193 1.00 79.25 83 LYS A CA 1
ATOM 711 C C . LYS A 1 83 ? -0.860 0.141 -0.999 1.00 79.25 83 LYS A C 1
ATOM 713 O O . LYS A 1 83 ? -1.130 -0.256 0.131 1.00 79.25 83 LYS A O 1
ATOM 718 N N . ARG A 1 84 ? -0.319 1.346 -1.221 1.00 83.25 84 ARG A N 1
ATOM 719 C CA . ARG A 1 84 ? -0.003 2.311 -0.154 1.00 83.25 84 ARG A CA 1
ATOM 720 C C . ARG A 1 84 ? -1.257 2.854 0.522 1.00 83.25 84 ARG A C 1
ATOM 722 O O . ARG A 1 84 ? -1.225 3.156 1.718 1.00 83.25 84 ARG A O 1
ATOM 729 N N . ASP A 1 85 ? -2.379 2.908 -0.189 1.00 83.12 85 ASP A N 1
ATOM 730 C CA . ASP A 1 85 ? -3.646 3.324 0.408 1.00 83.12 85 ASP A CA 1
ATOM 731 C C . ASP A 1 85 ? -4.118 2.331 1.473 1.00 83.12 85 ASP A C 1
ATOM 733 O O . ASP A 1 85 ? -4.642 2.753 2.507 1.00 83.12 85 ASP A O 1
ATOM 737 N N . ALA A 1 86 ? -3.843 1.039 1.267 1.00 84.94 86 ALA A N 1
ATOM 738 C CA . ALA A 1 86 ? -4.162 -0.041 2.197 1.00 84.94 86 ALA A CA 1
ATOM 739 C C . ALA A 1 86 ? -3.199 -0.149 3.394 1.00 84.94 86 ALA A C 1
ATOM 741 O O . ALA A 1 86 ? -3.467 -0.904 4.329 1.00 84.94 86 ALA A O 1
ATOM 742 N N . PHE A 1 87 ? -2.084 0.589 3.392 1.00 86.06 87 PHE A N 1
ATOM 743 C CA . PHE A 1 87 ? -1.157 0.620 4.521 1.00 86.06 87 PHE A CA 1
ATOM 744 C C . PHE A 1 87 ? -1.640 1.600 5.590 1.00 86.06 87 PHE A C 1
ATOM 746 O O . PHE A 1 87 ? -1.745 2.807 5.352 1.00 86.06 87 PHE A O 1
ATOM 753 N N . TYR A 1 88 ? -1.891 1.075 6.785 1.00 86.88 88 TYR A N 1
ATOM 754 C CA . TYR A 1 88 ? -2.254 1.838 7.974 1.00 86.88 88 TYR A CA 1
ATOM 755 C C . TYR A 1 88 ? -1.210 1.607 9.070 1.00 86.88 88 TYR A C 1
ATOM 757 O O . TYR A 1 88 ? -0.617 0.533 9.154 1.00 86.88 88 TYR A O 1
ATOM 765 N N . GLY A 1 89 ? -0.975 2.629 9.893 1.00 86.00 89 GLY A N 1
ATOM 766 C CA . GLY A 1 89 ? -0.144 2.502 11.089 1.00 86.00 89 GLY A CA 1
ATOM 767 C C . GLY A 1 89 ? -0.880 1.808 12.238 1.00 86.00 89 GLY A C 1
ATOM 768 O O . GLY A 1 89 ? -1.986 1.288 12.078 1.00 86.00 89 GLY A O 1
ATOM 769 N N . GLY A 1 90 ? -0.272 1.846 13.424 1.00 85.88 90 GLY A N 1
ATOM 770 C CA . GLY A 1 90 ? -0.919 1.388 14.652 1.00 85.88 90 GLY A CA 1
ATOM 771 C C . GLY A 1 90 ? -2.153 2.223 15.012 1.00 85.88 90 GLY A C 1
ATOM 772 O O . GLY A 1 90 ? -2.274 3.391 14.635 1.00 85.88 90 GLY A O 1
ATOM 773 N N . ARG A 1 91 ? -3.075 1.622 15.770 1.00 86.62 91 ARG A N 1
ATOM 774 C CA . ARG A 1 91 ? -4.208 2.338 16.363 1.00 86.62 91 ARG A CA 1
ATOM 775 C C . ARG A 1 91 ? -3.746 3.032 17.638 1.00 86.62 91 ARG A C 1
ATOM 777 O O . ARG A 1 91 ? -3.454 2.366 18.625 1.00 86.62 91 ARG A O 1
ATOM 784 N N . THR A 1 92 ? -3.767 4.358 17.621 1.00 83.94 92 THR A N 1
ATOM 785 C CA . THR A 1 92 ? -3.611 5.184 18.820 1.00 83.94 92 THR A CA 1
ATOM 786 C C . THR A 1 92 ? -4.930 5.894 19.067 1.00 83.94 92 THR A C 1
ATOM 788 O O . THR A 1 92 ? -5.295 6.809 18.332 1.00 83.94 92 THR A O 1
ATOM 791 N N . GLU A 1 93 ? -5.673 5.452 20.076 1.00 80.81 93 GLU A N 1
ATOM 792 C CA . GLU A 1 93 ? -6.971 6.027 20.412 1.00 80.81 93 GLU A CA 1
ATOM 793 C C . GLU A 1 93 ? -7.121 6.168 21.920 1.00 80.81 93 GLU A C 1
ATOM 795 O O . GLU A 1 93 ? -6.866 5.234 22.678 1.00 80.81 93 GLU A O 1
ATOM 800 N N . THR A 1 94 ? -7.562 7.346 22.347 1.00 79.44 94 THR A N 1
ATOM 801 C CA . THR A 1 94 ? -7.873 7.630 23.744 1.00 79.44 94 THR A CA 1
ATOM 802 C C . THR A 1 94 ? -9.381 7.563 23.933 1.00 79.44 94 THR A C 1
ATOM 804 O O . THR A 1 94 ? -10.113 8.379 23.379 1.00 79.44 94 THR A O 1
ATOM 807 N N . ILE A 1 95 ? -9.847 6.589 24.716 1.00 76.25 95 ILE A N 1
ATOM 808 C CA . ILE A 1 95 ? -11.279 6.389 24.997 1.00 76.25 95 ILE A CA 1
ATOM 809 C C . ILE A 1 95 ? -11.769 7.412 26.030 1.00 76.25 95 ILE A C 1
ATOM 811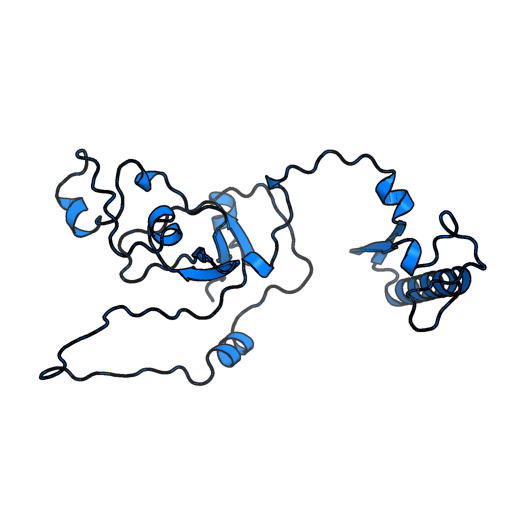 O O . ILE A 1 95 ? -12.871 7.944 25.918 1.00 76.25 95 ILE A O 1
ATOM 815 N N . GLN A 1 96 ? -10.932 7.703 27.026 1.00 75.56 96 GLN A N 1
ATOM 816 C CA . GLN A 1 96 ? -11.242 8.604 28.127 1.00 75.56 96 GLN A CA 1
ATOM 817 C C . GLN A 1 96 ? -9.981 9.383 28.513 1.00 75.56 96 GLN A C 1
ATOM 819 O O . GLN A 1 96 ? -8.932 8.787 28.741 1.00 75.56 96 GLN A O 1
ATOM 824 N N . LEU A 1 97 ? -10.083 10.715 28.555 1.00 78.44 97 LEU A N 1
ATOM 825 C CA . LEU A 1 97 ? -8.955 11.602 28.878 1.00 78.44 97 LEU A CA 1
ATOM 826 C C . LEU A 1 97 ? -8.667 11.664 30.382 1.00 78.44 97 LEU A C 1
ATOM 828 O O . LEU A 1 97 ? -7.521 11.830 30.782 1.00 78.44 97 LEU A O 1
ATOM 832 N N . TYR A 1 98 ? -9.705 11.540 31.209 1.00 79.06 98 TYR A N 1
ATOM 833 C CA . TYR A 1 98 ? -9.596 11.601 32.660 1.00 79.06 98 TYR A CA 1
ATOM 834 C C . TYR A 1 98 ? -10.575 10.622 33.295 1.00 79.06 98 TYR A C 1
ATOM 836 O O . TYR A 1 98 ? -11.767 10.640 32.978 1.00 79.06 98 TYR A O 1
ATOM 844 N N . ASN A 1 99 ? -10.071 9.779 34.191 1.00 74.50 99 ASN A N 1
ATOM 845 C CA . ASN A 1 99 ? -10.884 8.937 35.052 1.00 74.50 99 ASN A CA 1
ATOM 846 C C . ASN A 1 99 ? -10.373 9.082 36.486 1.00 74.50 99 ASN A C 1
ATOM 848 O O . ASN A 1 99 ? -9.166 8.977 36.708 1.00 74.50 99 ASN A O 1
ATOM 852 N N . ASN A 1 100 ? -11.269 9.332 37.441 1.00 78.69 100 ASN A N 1
ATOM 853 C CA . ASN A 1 100 ? -10.880 9.349 38.845 1.00 78.69 100 ASN A CA 1
ATOM 854 C C . ASN A 1 100 ? -10.714 7.897 39.308 1.00 78.69 100 ASN A C 1
ATOM 856 O O . ASN A 1 100 ? -11.684 7.147 39.381 1.00 78.69 100 ASN A O 1
ATOM 860 N N . LEU A 1 101 ? -9.470 7.497 39.562 1.00 79.56 101 LEU A N 1
ATOM 861 C CA . LEU A 1 101 ? -9.119 6.138 39.967 1.00 79.56 101 LEU A CA 1
ATOM 862 C C . LEU A 1 101 ? -9.071 5.967 41.494 1.00 79.56 101 LEU A C 1
ATOM 864 O O . LEU A 1 101 ? -8.511 4.978 41.950 1.00 79.56 101 LEU A O 1
ATOM 868 N N . SER A 1 102 ? -9.631 6.895 42.285 1.00 82.62 102 SER A N 1
ATOM 869 C CA . SER A 1 102 ? -9.591 6.854 43.761 1.00 82.62 102 SER A CA 1
ATOM 870 C C . SER A 1 102 ? -9.935 5.480 44.342 1.00 82.62 102 SER A C 1
ATOM 872 O O . SER A 1 102 ? -9.250 5.012 45.246 1.00 82.62 102 SER A O 1
ATOM 874 N N . ASP A 1 103 ? -10.922 4.805 43.749 1.00 84.81 103 ASP A N 1
ATOM 875 C CA . ASP A 1 103 ? -11.417 3.492 44.178 1.00 84.81 103 ASP A CA 1
ATOM 876 C C . ASP A 1 103 ? -11.194 2.391 43.120 1.00 84.81 103 ASP A C 1
ATOM 878 O O . ASP A 1 103 ? -11.710 1.278 43.235 1.00 84.81 103 ASP A O 1
ATOM 882 N N . LEU A 1 104 ? -10.426 2.683 42.061 1.00 83.38 104 LEU A N 1
ATOM 883 C CA . LEU A 1 104 ? -10.207 1.787 40.921 1.00 83.38 104 LEU A CA 1
ATOM 884 C C . LEU A 1 104 ? -8.719 1.480 40.730 1.00 83.38 104 LEU A C 1
ATOM 886 O O . LEU A 1 104 ? -7.859 2.350 40.797 1.00 83.38 104 LEU A O 1
ATOM 890 N N . LYS A 1 105 ? -8.397 0.228 40.392 1.00 83.12 105 LYS A N 1
ATOM 891 C CA . LYS A 1 105 ? -7.033 -0.172 40.010 1.00 83.12 105 LYS A CA 1
ATOM 892 C C . LYS A 1 105 ? -6.905 -0.223 38.489 1.00 83.12 105 LYS A C 1
ATOM 894 O O . LYS A 1 105 ? -7.606 -0.993 37.835 1.00 83.12 105 LYS A O 1
ATOM 899 N N . GLY A 1 106 ? -5.990 0.566 37.932 1.00 83.44 106 GLY A N 1
ATOM 900 C CA . GLY A 1 106 ? -5.623 0.498 36.516 1.00 83.44 106 GLY A CA 1
ATOM 901 C C . GLY A 1 106 ? -4.716 -0.698 36.210 1.00 83.44 106 GLY A C 1
ATOM 902 O O . GLY A 1 106 ? -3.932 -1.127 37.057 1.00 83.44 106 GLY A O 1
ATOM 903 N N . ARG A 1 107 ? -4.800 -1.231 34.987 1.00 87.62 107 ARG A N 1
ATOM 904 C CA . ARG A 1 107 ? -3.841 -2.205 34.444 1.00 87.62 107 ARG A CA 1
ATOM 905 C C . ARG A 1 107 ? -3.326 -1.699 33.104 1.00 87.62 107 ARG A C 1
ATOM 907 O O . ARG A 1 107 ? -4.122 -1.293 32.262 1.00 87.62 107 ARG A O 1
ATOM 914 N N . TYR A 1 108 ? -2.013 -1.757 32.916 1.00 89.75 108 TYR A N 1
ATOM 915 C CA . TYR A 1 108 ? -1.370 -1.519 31.629 1.00 89.75 108 TYR A CA 1
ATOM 916 C C . TYR A 1 108 ? -0.986 -2.868 31.026 1.00 89.75 108 TYR A C 1
ATOM 918 O O . TYR A 1 108 ? -0.355 -3.688 31.693 1.00 89.75 108 TYR A O 1
ATOM 926 N N . VAL A 1 109 ? -1.414 -3.110 29.790 1.00 92.19 109 VAL A N 1
ATOM 927 C CA . VAL A 1 109 ? -1.098 -4.330 29.046 1.00 92.19 109 VAL A CA 1
ATOM 928 C C . VAL A 1 109 ? -0.301 -3.919 27.825 1.00 92.19 109 VAL A C 1
ATOM 930 O O . VAL A 1 109 ? -0.768 -3.106 27.030 1.00 92.19 109 VAL A O 1
ATOM 933 N N . ASP A 1 110 ? 0.885 -4.500 27.686 1.00 93.38 110 ASP A N 1
ATOM 934 C CA . ASP A 1 110 ? 1.783 -4.258 26.567 1.00 93.38 110 ASP A CA 1
ATOM 935 C C . ASP A 1 110 ? 2.084 -5.565 25.843 1.00 93.38 110 ASP A C 1
ATOM 937 O O . ASP A 1 110 ? 2.296 -6.608 26.468 1.00 93.38 110 ASP A O 1
ATOM 941 N N . PHE A 1 111 ? 2.103 -5.510 24.516 1.00 90.44 111 PHE A N 1
ATOM 942 C CA . PHE A 1 111 ? 2.500 -6.647 23.701 1.00 90.44 111 PHE A CA 1
ATOM 943 C C . PHE A 1 111 ? 3.992 -6.553 23.405 1.00 90.44 111 PHE A C 1
ATOM 945 O O . PHE A 1 111 ? 4.411 -5.809 22.514 1.00 90.44 111 PHE A O 1
ATOM 952 N N . CYS A 1 112 ? 4.788 -7.378 24.087 1.00 94.50 112 CYS A N 1
ATOM 953 C CA . CYS A 1 112 ? 6.205 -7.501 23.774 1.00 94.50 112 CYS A CA 1
ATOM 954 C C . CYS A 1 112 ? 6.374 -7.980 22.326 1.00 94.50 112 CYS A C 1
ATOM 956 O O . CYS A 1 112 ? 5.990 -9.095 21.972 1.00 94.50 112 CYS A O 1
ATOM 958 N N . SER A 1 113 ? 6.962 -7.130 21.480 1.00 95.00 113 SER A N 1
ATOM 959 C CA . SER A 1 113 ? 7.262 -7.452 20.082 1.00 95.00 113 SER A CA 1
ATOM 960 C C . SER A 1 113 ? 6.030 -7.817 19.237 1.00 95.00 113 SER A C 1
ATOM 962 O O . SER A 1 113 ? 6.027 -8.825 18.523 1.00 95.00 113 SER A O 1
ATOM 964 N N . LEU A 1 114 ? 4.997 -6.962 19.256 1.00 93.00 114 LEU A N 1
ATOM 965 C CA . LEU A 1 114 ? 3.782 -7.130 18.446 1.00 93.00 114 LEU A CA 1
ATOM 966 C C . LEU A 1 114 ? 4.081 -7.343 16.949 1.00 93.00 114 LEU A C 1
ATOM 968 O O . LEU A 1 114 ? 3.689 -8.365 16.387 1.00 93.00 114 LEU A O 1
ATOM 972 N N . TYR A 1 115 ? 4.795 -6.418 16.295 1.00 92.44 115 TYR A N 1
ATOM 973 C CA . TYR A 1 115 ? 5.079 -6.532 14.856 1.00 92.44 115 TYR A CA 1
ATOM 974 C C . TYR A 1 115 ? 5.944 -7.751 14.500 1.00 92.44 115 TYR A C 1
ATOM 976 O O . TYR A 1 115 ? 5.555 -8.479 13.586 1.00 92.44 115 TYR A O 1
ATOM 984 N N . PRO A 1 116 ? 7.060 -8.048 15.203 1.00 95.81 116 PRO A N 1
ATOM 985 C CA . PRO A 1 116 ? 7.801 -9.289 14.972 1.00 95.81 116 PRO A CA 1
ATOM 986 C C . PRO A 1 116 ? 6.945 -10.551 15.123 1.00 95.81 116 PRO A C 1
ATOM 988 O O . PRO A 1 116 ? 7.051 -11.461 14.302 1.00 95.81 116 PRO A O 1
ATOM 991 N N . SER A 1 117 ? 6.057 -10.596 16.120 1.00 93.62 117 SER A N 1
ATOM 992 C CA . SER A 1 117 ? 5.151 -11.733 16.321 1.00 93.62 117 SER A CA 1
ATOM 993 C C . SER A 1 117 ? 4.186 -11.900 15.144 1.00 93.62 117 SER A C 1
ATOM 995 O O . SER A 1 117 ? 4.009 -13.009 14.641 1.00 93.62 117 SER A O 1
ATOM 997 N N . VAL A 1 118 ? 3.615 -10.799 14.646 1.00 91.19 118 VAL A N 1
ATOM 998 C CA . VAL A 1 118 ? 2.762 -10.811 13.447 1.00 91.19 118 VAL A CA 1
ATOM 999 C C . VAL A 1 118 ? 3.553 -11.266 12.214 1.00 91.19 118 VAL A C 1
ATOM 1001 O O . VAL A 1 118 ? 3.085 -12.145 11.495 1.00 91.19 118 VAL A O 1
ATOM 1004 N N . ASN A 1 119 ? 4.775 -10.764 12.021 1.00 91.69 119 ASN A N 1
ATOM 1005 C CA . ASN A 1 119 ? 5.653 -11.173 10.919 1.00 91.69 119 ASN A CA 1
ATOM 1006 C C . ASN A 1 119 ? 6.011 -12.664 10.954 1.00 91.69 119 ASN A C 1
ATOM 1008 O O . ASN A 1 119 ? 6.152 -13.276 9.899 1.00 91.69 119 ASN A O 1
ATOM 1012 N N . LYS A 1 120 ? 6.153 -13.254 12.147 1.00 92.56 120 LYS A N 1
ATOM 1013 C CA . LYS A 1 120 ? 6.503 -14.669 12.310 1.00 92.56 120 LYS A CA 1
ATOM 1014 C C . LYS A 1 120 ? 5.321 -15.607 12.069 1.00 92.56 120 LYS A C 1
ATOM 1016 O O . LYS A 1 120 ? 5.494 -16.644 11.438 1.00 92.56 120 LYS A O 1
ATOM 1021 N N . TYR A 1 121 ? 4.150 -15.284 12.617 1.00 91.06 121 TYR A N 1
ATOM 1022 C CA . TYR A 1 121 ? 3.039 -16.241 12.699 1.00 91.06 121 TYR A CA 1
ATOM 1023 C C . TYR A 1 121 ? 1.920 -15.998 11.685 1.00 91.06 121 TYR A C 1
ATOM 1025 O O . TYR A 1 121 ? 1.108 -16.890 11.447 1.00 91.06 121 TYR A O 1
ATOM 1033 N N . CYS A 1 122 ? 1.815 -14.804 11.103 1.00 85.81 122 CYS A N 1
ATOM 1034 C CA . CYS A 1 122 ? 0.700 -14.471 10.223 1.00 85.81 122 CYS A CA 1
ATOM 1035 C C . CYS A 1 122 ? 1.038 -14.704 8.750 1.00 85.81 122 CYS A C 1
ATOM 1037 O O . CYS A 1 122 ? 2.176 -14.559 8.312 1.00 85.81 122 CYS A O 1
ATOM 1039 N N . LYS A 1 123 ? 0.015 -15.052 7.965 1.00 84.25 123 LYS A N 1
ATOM 1040 C CA . LYS A 1 123 ? 0.146 -15.206 6.514 1.00 84.25 123 LYS A CA 1
ATOM 1041 C C . LYS A 1 123 ? 0.267 -13.833 5.856 1.00 84.25 123 LYS A C 1
ATOM 1043 O O . LYS A 1 123 ? -0.456 -12.906 6.221 1.00 84.25 123 LYS A O 1
ATOM 1048 N N . TYR A 1 124 ? 1.131 -13.746 4.851 1.00 82.38 124 TYR A N 1
ATOM 1049 C CA . TYR A 1 124 ? 1.278 -12.581 3.983 1.00 82.38 124 TYR A CA 1
ATOM 1050 C C . TYR A 1 124 ? 0.894 -12.954 2.552 1.00 82.38 124 TYR A C 1
ATOM 1052 O O . TYR A 1 124 ? 1.122 -14.095 2.142 1.00 82.38 124 TYR A O 1
ATOM 1060 N N . PRO A 1 125 ? 0.311 -12.026 1.776 1.00 77.06 125 PRO A N 1
ATOM 1061 C CA . PRO A 1 125 ? 0.147 -12.237 0.347 1.00 77.06 125 PRO A CA 1
ATOM 1062 C C . PRO A 1 125 ? 1.534 -12.288 -0.313 1.00 77.06 125 PRO A C 1
ATOM 1064 O O . PRO A 1 125 ? 2.311 -11.340 -0.210 1.00 77.06 125 PRO A O 1
ATOM 1067 N N . ILE A 1 126 ? 1.844 -13.401 -0.980 1.00 78.56 126 ILE A N 1
ATOM 1068 C CA . ILE A 1 126 ? 3.105 -13.625 -1.702 1.00 78.56 126 ILE A CA 1
ATOM 1069 C C . ILE A 1 126 ? 2.778 -13.828 -3.184 1.00 78.56 126 ILE A C 1
ATOM 1071 O O . ILE A 1 126 ? 1.796 -14.484 -3.524 1.00 78.56 126 ILE A O 1
ATOM 1075 N N . GLY A 1 127 ? 3.621 -13.294 -4.067 1.00 75.62 127 GLY A N 1
ATOM 1076 C CA . GLY A 1 127 ? 3.489 -13.456 -5.514 1.00 75.62 127 GLY A CA 1
ATOM 1077 C C . GLY A 1 127 ? 2.782 -12.292 -6.210 1.00 75.62 127 GLY A C 1
ATOM 1078 O O . GLY A 1 127 ? 2.600 -11.212 -5.645 1.00 75.62 127 GLY A O 1
ATOM 1079 N N . HIS A 1 128 ? 2.440 -12.500 -7.482 1.00 72.75 128 HIS A N 1
ATOM 1080 C CA . HIS A 1 128 ? 1.757 -11.492 -8.291 1.00 72.75 128 HIS A CA 1
ATOM 1081 C C . HIS A 1 128 ? 0.262 -11.454 -7.940 1.00 72.75 128 HIS A C 1
ATOM 1083 O O . HIS A 1 128 ? -0.359 -12.516 -7.861 1.00 72.75 128 HIS A O 1
ATOM 1089 N N . PRO A 1 129 ? -0.325 -10.263 -7.719 1.00 73.81 129 PRO A N 1
ATOM 1090 C CA . PRO A 1 129 ? -1.734 -10.151 -7.371 1.00 73.81 129 PRO A CA 1
ATOM 1091 C C . PRO A 1 129 ? -2.611 -10.591 -8.545 1.00 73.81 129 PRO A C 1
ATOM 1093 O O . PRO A 1 129 ? -2.361 -10.215 -9.688 1.00 73.81 129 PRO A O 1
ATOM 1096 N N . ILE A 1 130 ? -3.666 -11.342 -8.241 1.00 73.50 130 ILE A N 1
ATOM 1097 C CA . ILE A 1 130 ? -4.754 -11.612 -9.180 1.00 73.50 130 ILE A CA 1
ATOM 1098 C C . ILE A 1 130 ? -5.812 -10.539 -8.938 1.00 73.50 130 ILE A C 1
ATOM 1100 O O . ILE A 1 130 ? -6.353 -10.432 -7.836 1.00 73.50 130 ILE A O 1
ATOM 1104 N N . THR A 1 131 ? -6.065 -9.709 -9.944 1.00 72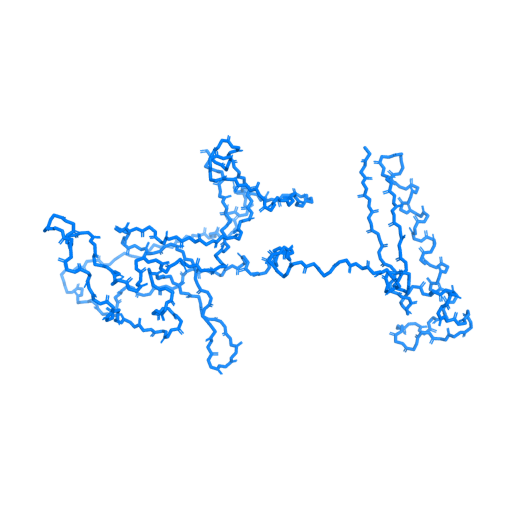.44 131 THR A N 1
ATOM 1105 C CA . THR A 1 131 ? -7.083 -8.659 -9.881 1.00 72.44 131 THR A CA 1
ATOM 1106 C C . THR A 1 131 ? -8.418 -9.209 -10.353 1.00 72.44 131 THR A C 1
ATOM 1108 O O . THR A 1 131 ? -8.493 -9.796 -11.428 1.00 72.44 131 THR A O 1
ATOM 1111 N N . SER A 1 132 ? -9.468 -8.969 -9.576 1.00 72.06 132 SER A N 1
ATOM 1112 C CA . SER A 1 132 ? -10.842 -9.144 -10.030 1.00 72.06 132 SER A CA 1
ATOM 1113 C C . SER A 1 132 ? -11.619 -7.872 -9.736 1.00 72.06 132 SER A C 1
ATOM 1115 O O . SER A 1 132 ? -11.507 -7.309 -8.646 1.00 72.06 132 SER A O 1
ATOM 1117 N N . THR A 1 133 ? -12.354 -7.402 -10.734 1.00 68.38 133 THR A N 1
ATOM 1118 C CA . THR A 1 133 ? -13.152 -6.172 -10.686 1.00 68.38 133 THR A CA 1
ATOM 1119 C C . THR A 1 133 ? -14.623 -6.466 -10.398 1.00 68.38 133 THR A C 1
ATOM 1121 O O . THR A 1 133 ? -15.353 -5.569 -9.988 1.00 68.38 133 THR A O 1
ATOM 1124 N N . GLU A 1 134 ? -15.040 -7.728 -10.533 1.00 67.06 134 GLU A N 1
ATOM 1125 C CA . GLU A 1 134 ? -16.423 -8.182 -10.388 1.00 67.06 134 GLU A CA 1
ATOM 1126 C C . GLU A 1 134 ? -16.467 -9.434 -9.500 1.00 67.06 134 GLU A C 1
ATOM 1128 O O . GLU A 1 134 ? -16.512 -10.565 -9.973 1.00 67.06 134 GLU A O 1
ATOM 1133 N N . ILE A 1 135 ? -16.401 -9.237 -8.182 1.00 66.69 135 ILE A N 1
ATOM 1134 C CA . ILE A 1 135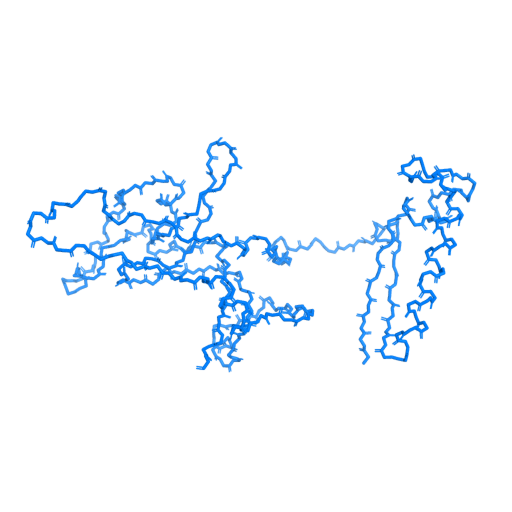 ? -16.666 -10.295 -7.197 1.00 66.69 135 ILE A CA 1
ATOM 1135 C C . ILE A 1 135 ? -17.937 -9.906 -6.448 1.00 66.69 135 ILE A C 1
ATOM 1137 O O . ILE A 1 135 ? -17.974 -8.856 -5.799 1.00 66.69 135 ILE A O 1
ATOM 1141 N N . SER A 1 136 ? -18.977 -10.739 -6.527 1.00 70.06 136 SER A N 1
ATOM 1142 C CA . SER A 1 136 ? -20.153 -10.570 -5.673 1.00 70.06 136 SER A CA 1
ATOM 1143 C C . SER A 1 136 ? -19.803 -10.892 -4.214 1.00 70.06 136 SER A C 1
ATOM 1145 O O . SER A 1 136 ? -18.850 -11.619 -3.927 1.00 70.06 136 SER A O 1
ATOM 1147 N N . VAL A 1 137 ? -20.576 -10.368 -3.259 1.00 68.44 137 VAL A N 1
ATOM 1148 C CA . VAL A 1 137 ? -20.377 -10.693 -1.833 1.00 68.44 137 VAL A CA 1
ATOM 1149 C C . VAL A 1 137 ? -20.499 -12.204 -1.591 1.00 68.44 137 VAL A C 1
ATOM 1151 O O . VAL A 1 137 ? -19.739 -12.759 -0.799 1.00 68.44 137 VAL A O 1
ATOM 1154 N N . ASP A 1 138 ? -21.394 -12.877 -2.315 1.00 70.56 138 ASP A N 1
ATOM 1155 C CA . ASP A 1 138 ? -21.602 -14.320 -2.192 1.00 70.56 138 ASP A CA 1
ATOM 1156 C C . ASP A 1 138 ? -20.411 -15.115 -2.730 1.00 70.56 138 ASP A C 1
ATOM 1158 O O . ASP A 1 138 ? -19.983 -16.087 -2.105 1.00 70.56 138 ASP A O 1
ATOM 1162 N N . ASP A 1 139 ? -19.829 -14.685 -3.851 1.00 70.44 139 ASP A N 1
ATOM 1163 C CA . ASP A 1 139 ? -18.615 -15.301 -4.389 1.00 70.44 139 ASP A CA 1
ATOM 1164 C C . ASP A 1 139 ? -17.442 -15.106 -3.430 1.00 70.44 139 ASP A C 1
ATOM 1166 O O . ASP A 1 139 ? -16.699 -16.049 -3.174 1.00 70.44 139 ASP A O 1
ATOM 1170 N N . TYR A 1 140 ? -17.325 -13.922 -2.818 1.00 70.00 140 TYR A N 1
ATOM 1171 C CA . TYR A 1 140 ? -16.337 -13.646 -1.775 1.00 70.00 140 TYR A CA 1
ATOM 1172 C C . TYR A 1 140 ? -16.442 -14.631 -0.594 1.00 70.00 140 TYR A C 1
ATOM 1174 O O . TYR A 1 140 ? -15.422 -15.196 -0.182 1.00 70.00 140 TYR A O 1
ATOM 1182 N N . ILE A 1 141 ? -17.654 -14.857 -0.067 1.00 71.44 141 ILE A N 1
ATOM 1183 C CA . ILE A 1 141 ? -17.879 -15.779 1.060 1.00 71.44 141 ILE A CA 1
ATOM 1184 C C . ILE A 1 141 ? -17.483 -17.202 0.654 1.00 71.44 141 ILE A C 1
ATOM 1186 O O . ILE A 1 141 ? -16.787 -17.889 1.401 1.00 71.44 141 ILE A O 1
ATOM 1190 N N . LYS A 1 142 ? -17.874 -17.632 -0.551 1.00 75.50 142 LYS A N 1
ATOM 1191 C CA . LYS A 1 142 ? -17.605 -18.986 -1.056 1.00 75.50 142 LYS A CA 1
ATOM 1192 C C . LYS A 1 142 ? -16.117 -19.259 -1.273 1.00 75.50 142 LYS A C 1
ATOM 1194 O O . LYS A 1 142 ? -15.657 -20.356 -0.966 1.00 75.50 142 LYS A O 1
ATOM 1199 N N . ILE A 1 143 ? -15.357 -18.291 -1.791 1.00 72.81 143 ILE A N 1
ATOM 1200 C CA . ILE A 1 143 ? -13.939 -18.500 -2.137 1.00 72.81 143 ILE A CA 1
ATOM 1201 C C . ILE A 1 143 ? -12.981 -18.343 -0.949 1.00 72.81 143 ILE A C 1
ATOM 1203 O O . ILE A 1 143 ? -11.786 -18.591 -1.111 1.00 72.81 143 ILE A O 1
ATOM 1207 N N . ASN A 1 144 ? -13.474 -17.929 0.227 1.00 71.75 144 ASN A N 1
ATOM 1208 C CA . ASN A 1 144 ? -12.652 -17.655 1.410 1.00 71.75 144 ASN A CA 1
ATOM 1209 C C . ASN A 1 144 ? -11.438 -16.766 1.065 1.00 71.75 144 ASN A C 1
ATOM 1211 O O . ASN A 1 144 ? -10.272 -17.137 1.253 1.00 71.75 144 ASN A O 1
ATOM 1215 N N . TYR A 1 145 ? -11.737 -15.622 0.447 1.00 76.88 145 TYR A N 1
ATOM 1216 C CA . TYR A 1 145 ? -10.749 -14.729 -0.147 1.00 76.88 145 TYR A CA 1
ATOM 1217 C C . TYR A 1 145 ? -9.725 -14.219 0.879 1.00 76.88 145 TYR A C 1
ATOM 1219 O O . TYR A 1 145 ? -10.080 -13.702 1.937 1.00 76.88 145 TYR A O 1
ATOM 1227 N N . PHE A 1 146 ? -8.442 -14.278 0.512 1.00 77.94 146 PHE A N 1
ATOM 1228 C CA . PHE A 1 146 ? -7.338 -13.692 1.272 1.00 77.94 146 PHE A CA 1
ATOM 1229 C C . PHE A 1 146 ? -6.600 -12.668 0.408 1.00 77.94 146 PHE A C 1
ATOM 1231 O O . PHE A 1 146 ? -5.940 -13.028 -0.567 1.00 77.94 146 PHE A O 1
ATOM 1238 N N . GLY A 1 147 ? -6.704 -11.387 0.760 1.00 79.94 147 GLY A N 1
ATOM 1239 C CA . GLY A 1 147 ? -6.101 -10.314 -0.022 1.00 79.94 147 GLY A CA 1
ATOM 1240 C C . GLY A 1 147 ? -6.598 -8.925 0.359 1.00 79.94 147 GLY A C 1
ATOM 1241 O O . GLY A 1 147 ? -7.205 -8.732 1.414 1.00 79.94 147 GLY A O 1
ATOM 1242 N N . ILE A 1 148 ? -6.305 -7.954 -0.506 1.00 81.94 148 ILE A N 1
ATOM 1243 C CA . ILE A 1 148 ? -6.672 -6.547 -0.323 1.00 81.94 148 ILE A CA 1
ATOM 1244 C C . ILE A 1 148 ? -7.912 -6.254 -1.156 1.00 81.94 148 ILE A C 1
ATOM 1246 O O . ILE A 1 148 ? -7.908 -6.447 -2.370 1.00 81.94 148 ILE A O 1
ATOM 1250 N N . MET A 1 149 ? -8.940 -5.717 -0.510 1.00 80.31 149 MET A N 1
ATOM 1251 C CA . MET A 1 149 ? -10.165 -5.280 -1.167 1.00 80.31 149 MET A CA 1
ATOM 1252 C C . MET A 1 149 ? -10.339 -3.774 -1.010 1.00 80.31 149 MET A C 1
ATOM 1254 O O . MET A 1 149 ? -10.234 -3.264 0.102 1.00 80.31 149 MET A O 1
ATOM 1258 N N . LYS A 1 150 ? -10.653 -3.083 -2.111 1.00 80.94 150 LYS A N 1
ATOM 1259 C CA . LYS A 1 150 ? -11.154 -1.705 -2.104 1.00 80.94 150 LYS A CA 1
ATOM 1260 C C . LYS A 1 150 ? -12.668 -1.750 -2.262 1.00 80.94 150 LYS A C 1
ATOM 1262 O O . LYS A 1 150 ? -13.157 -2.152 -3.313 1.00 80.94 150 LYS A O 1
ATOM 1267 N N . CYS A 1 151 ? -13.414 -1.353 -1.238 1.00 76.75 151 CYS A N 1
ATOM 1268 C CA . CYS A 1 151 ? -14.872 -1.449 -1.267 1.00 76.75 151 CYS A CA 1
ATOM 1269 C C . CYS A 1 151 ? -15.572 -0.242 -0.633 1.00 76.75 151 CYS A C 1
ATOM 1271 O O . CYS A 1 151 ? -14.971 0.603 0.041 1.00 76.75 151 CYS A O 1
ATOM 1273 N N . LYS A 1 152 ? -16.883 -0.163 -0.886 1.00 76.12 152 LYS A N 1
ATOM 1274 C CA . LYS A 1 152 ? -17.806 0.7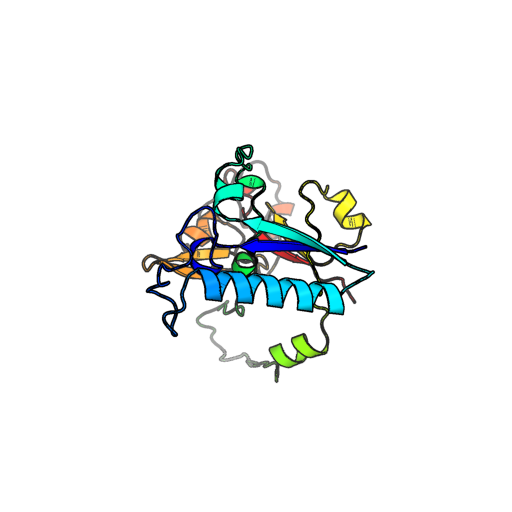19 -0.170 1.00 76.12 152 LYS A CA 1
ATOM 1275 C C . LYS A 1 152 ? -18.501 -0.101 0.912 1.00 76.12 152 LYS A C 1
ATOM 1277 O O . LYS A 1 152 ? -19.277 -0.995 0.586 1.00 76.12 152 LYS A O 1
ATOM 1282 N N . ILE A 1 153 ? -18.263 0.221 2.180 1.00 77.31 153 ILE A N 1
ATOM 1283 C CA . ILE A 1 153 ? -18.748 -0.576 3.316 1.00 77.31 153 ILE A CA 1
ATOM 1284 C C . ILE A 1 153 ? -19.588 0.265 4.281 1.00 77.31 153 ILE A C 1
ATOM 1286 O O . ILE A 1 153 ? -19.276 1.427 4.560 1.00 77.31 153 ILE A O 1
ATOM 1290 N N . LEU A 1 154 ? -20.667 -0.326 4.795 1.00 74.00 154 LEU A N 1
ATOM 1291 C CA . LEU A 1 154 ? -21.395 0.212 5.941 1.00 74.00 154 LEU A CA 1
ATOM 1292 C C . LEU A 1 154 ? -20.704 -0.279 7.223 1.00 74.00 154 LEU A C 1
ATOM 1294 O O . LEU A 1 154 ? -20.572 -1.489 7.398 1.00 74.00 154 LEU A O 1
ATOM 1298 N N . PRO A 1 155 ? -20.242 0.618 8.112 1.00 74.25 155 PRO A N 1
ATOM 1299 C CA . PRO A 1 155 ? -19.618 0.216 9.362 1.00 74.25 155 PRO A CA 1
ATOM 1300 C C . PRO A 1 155 ? -20.549 -0.650 10.218 1.00 74.25 155 PRO A C 1
ATOM 1302 O O . PRO A 1 155 ? -21.722 -0.290 10.368 1.00 74.25 155 PRO A O 1
ATOM 1305 N N . PRO A 1 156 ? -20.037 -1.744 10.811 1.00 75.06 156 PRO A N 1
ATOM 1306 C CA . PRO A 1 156 ? -20.805 -2.559 11.746 1.00 75.06 156 PRO A CA 1
ATOM 1307 C C . PRO A 1 156 ? -21.292 -1.721 12.937 1.00 75.06 156 PRO A C 1
ATOM 1309 O O . PRO A 1 156 ? -20.569 -0.866 13.461 1.00 75.06 156 PRO A O 1
ATOM 1312 N N . LYS A 1 157 ? -22.544 -1.961 13.340 1.00 66.81 157 LYS A N 1
ATOM 1313 C CA . LYS A 1 157 ? -23.200 -1.312 14.486 1.00 66.81 157 LYS A CA 1
ATOM 1314 C C . LYS A 1 157 ? -22.885 -2.063 15.786 1.00 66.81 157 LYS A C 1
ATOM 1316 O O . LYS A 1 157 ? -22.411 -3.192 15.751 1.00 66.81 157 LYS A O 1
ATOM 1321 N N . GLY A 1 158 ? -23.139 -1.426 16.931 1.00 67.56 158 GLY A N 1
ATOM 1322 C CA . GLY A 1 158 ? -23.025 -2.067 18.249 1.00 67.56 158 GLY A CA 1
ATOM 1323 C C . GLY A 1 158 ? -21.598 -2.365 18.726 1.00 67.56 158 GLY A C 1
ATOM 1324 O O . GLY A 1 158 ? -21.428 -2.991 19.767 1.00 67.56 158 GLY A O 1
ATOM 1325 N N . LEU A 1 159 ? -20.562 -1.919 18.007 1.00 71.56 159 LEU A N 1
ATOM 1326 C CA . LEU A 1 159 ? -19.182 -2.092 18.454 1.00 71.56 159 LEU A CA 1
ATOM 1327 C C . LEU A 1 159 ? -18.807 -1.062 19.520 1.00 71.56 159 LEU A C 1
ATOM 1329 O O . LEU A 1 159 ? -18.966 0.143 19.311 1.00 71.56 159 LEU A O 1
ATOM 1333 N N . TYR A 1 160 ? -18.204 -1.542 20.610 1.00 75.06 160 TYR A N 1
ATOM 1334 C CA . TYR A 1 160 ? -17.559 -0.678 21.601 1.00 75.06 160 TYR A CA 1
ATOM 1335 C C . TYR A 1 160 ? -16.391 0.107 20.974 1.00 75.06 160 TYR A C 1
ATOM 1337 O O . TYR A 1 160 ? -16.244 1.309 21.189 1.00 75.06 160 TYR A O 1
ATOM 1345 N N . HIS A 1 161 ? -15.621 -0.552 20.100 1.00 81.00 161 HIS A N 1
ATOM 1346 C CA . HIS A 1 161 ? -14.531 0.044 19.331 1.00 81.00 161 HIS A CA 1
ATOM 1347 C C . HIS A 1 161 ? -14.801 -0.055 17.826 1.00 81.00 161 HIS A C 1
ATOM 1349 O O . HIS A 1 161 ? -14.830 -1.165 17.293 1.00 81.00 161 HIS A O 1
ATOM 1355 N N . PRO A 1 162 ? -14.942 1.069 17.096 1.00 83.88 162 PRO A N 1
ATOM 1356 C CA . PRO A 1 162 ? -14.981 1.039 15.637 1.00 83.88 162 PRO A CA 1
ATOM 1357 C C . PRO A 1 162 ? -13.704 0.398 15.082 1.00 83.88 162 PRO A C 1
ATOM 1359 O O . PRO A 1 162 ? -12.623 0.607 15.633 1.00 83.88 162 PRO A O 1
ATOM 1362 N N . VAL A 1 163 ? -13.822 -0.379 14.005 1.00 84.88 163 VAL A N 1
ATOM 1363 C CA . VAL A 1 163 ? -12.696 -1.152 13.437 1.00 84.88 163 VAL A CA 1
ATOM 1364 C C . VAL A 1 163 ? -12.284 -0.706 12.038 1.00 84.88 163 VAL A C 1
ATOM 1366 O O . VAL A 1 163 ? -11.194 -1.039 11.589 1.00 84.88 163 VAL A O 1
ATOM 1369 N N . LEU A 1 164 ? -13.131 0.060 11.347 1.00 86.81 164 LEU A N 1
ATOM 1370 C CA . LEU A 1 164 ? -12.837 0.506 9.990 1.00 86.81 164 LEU A CA 1
ATOM 1371 C C . LEU A 1 164 ? -11.959 1.766 10.013 1.00 86.81 164 LEU A C 1
ATOM 1373 O O . LEU A 1 164 ? -12.379 2.767 10.607 1.00 86.81 164 LEU A O 1
ATOM 1377 N N . PRO A 1 165 ? -10.780 1.737 9.367 1.00 87.81 165 PRO A N 1
ATOM 1378 C CA . PRO A 1 165 ? -9.877 2.876 9.323 1.00 87.81 165 PRO A CA 1
ATOM 1379 C C . PRO A 1 165 ? -10.356 3.945 8.334 1.00 87.81 165 PRO A C 1
ATOM 1381 O O . PRO A 1 165 ? -10.951 3.648 7.296 1.00 87.81 165 PRO A O 1
ATOM 1384 N N . TYR A 1 166 ? -10.031 5.201 8.629 1.00 86.31 166 TYR A N 1
ATOM 1385 C CA . TYR A 1 166 ? -10.222 6.346 7.746 1.00 86.31 166 TYR A CA 1
ATOM 1386 C C . TYR A 1 166 ? -8.999 7.265 7.811 1.00 86.31 166 TYR A C 1
ATOM 1388 O O . TYR A 1 166 ? -8.628 7.728 8.888 1.00 86.31 166 TYR A O 1
ATOM 1396 N N . LYS A 1 167 ? -8.373 7.535 6.660 1.00 87.62 167 LYS A N 1
ATOM 1397 C CA . LYS A 1 167 ? -7.287 8.516 6.530 1.00 87.62 167 LYS A CA 1
ATOM 1398 C C . LYS A 1 167 ? -7.909 9.887 6.271 1.00 87.62 167 LYS A C 1
ATOM 1400 O O . LYS A 1 167 ? -8.330 10.172 5.155 1.00 87.62 167 LYS A O 1
ATOM 1405 N N . GLN A 1 168 ? -8.003 10.715 7.303 1.00 88.25 168 GLN A N 1
ATOM 1406 C CA . GLN A 1 168 ? -8.481 12.087 7.176 1.00 88.25 168 GLN A CA 1
ATOM 1407 C C . GLN A 1 168 ? -7.324 13.006 6.783 1.00 88.25 168 GLN A C 1
ATOM 1409 O O . GLN A 1 168 ? -6.293 12.993 7.448 1.00 88.25 168 GLN A O 1
ATOM 1414 N N . LEU A 1 169 ? -7.501 13.797 5.724 1.00 88.75 169 LEU A N 1
ATOM 1415 C CA . LEU A 1 169 ? -6.526 14.799 5.296 1.00 88.75 169 LEU A CA 1
ATOM 1416 C C . LEU A 1 169 ? -6.611 16.034 6.200 1.00 88.75 169 LEU A C 1
ATOM 1418 O O . LEU A 1 169 ? -7.676 16.644 6.312 1.00 88.75 169 LEU A O 1
ATOM 1422 N N . THR A 1 170 ? -5.510 16.392 6.847 1.00 85.38 170 THR A N 1
ATOM 1423 C CA . THR A 1 170 ? -5.393 17.568 7.717 1.00 85.38 170 THR A CA 1
ATOM 1424 C C . THR A 1 170 ? -4.979 18.813 6.925 1.00 85.38 170 THR A C 1
ATOM 1426 O O . THR A 1 170 ? -4.599 18.737 5.759 1.00 85.38 170 THR A O 1
ATOM 1429 N N . SER A 1 171 ? -5.081 19.990 7.550 1.00 87.00 171 SER A N 1
ATOM 1430 C CA . SER A 1 171 ? -4.816 21.291 6.910 1.00 87.00 171 SER A CA 1
ATOM 1431 C C . SER A 1 171 ? -3.378 21.476 6.411 1.00 87.00 171 SER A C 1
ATOM 1433 O O . SER A 1 171 ? -3.130 22.330 5.570 1.00 87.00 171 SER A O 1
ATOM 1435 N N . ASP A 1 172 ? -2.438 20.690 6.926 1.00 90.19 172 ASP A N 1
ATOM 1436 C CA . ASP A 1 172 ? -1.021 20.661 6.550 1.00 90.19 172 ASP A CA 1
ATOM 1437 C C . ASP A 1 172 ? -0.706 19.610 5.464 1.00 90.19 172 ASP A C 1
ATOM 1439 O O . ASP A 1 172 ? 0.454 19.262 5.258 1.00 90.19 172 ASP A O 1
ATOM 1443 N N . ASN A 1 173 ? -1.728 19.089 4.771 1.00 85.31 173 ASN A N 1
ATOM 1444 C CA . ASN A 1 173 ? -1.620 18.012 3.779 1.00 85.31 173 ASN A CA 1
ATOM 1445 C C . ASN A 1 173 ? -1.038 16.695 4.329 1.00 85.31 173 ASN A C 1
ATOM 1447 O O . ASN A 1 173 ? -0.546 15.862 3.563 1.00 85.31 173 ASN A O 1
ATOM 1451 N N . THR A 1 174 ? -1.115 16.471 5.644 1.00 87.19 174 THR A N 1
ATOM 1452 C CA . THR A 1 174 ? -0.811 15.169 6.251 1.00 87.19 174 THR A CA 1
ATOM 1453 C C . THR A 1 174 ? -2.086 14.348 6.475 1.00 87.19 174 THR A C 1
ATOM 1455 O O . THR A 1 174 ? -3.197 14.789 6.177 1.00 87.19 174 THR A O 1
ATOM 1458 N N . HIS A 1 175 ? -1.945 13.096 6.922 1.00 87.62 175 HIS A N 1
ATOM 1459 C CA . HIS A 1 175 ? -3.086 12.216 7.176 1.00 87.62 175 HIS A CA 1
ATOM 1460 C C . HIS A 1 175 ? -3.166 11.829 8.648 1.00 87.62 175 HIS A C 1
ATOM 1462 O O . HIS A 1 175 ? -2.211 11.294 9.212 1.00 87.62 175 HIS A O 1
ATOM 1468 N N . LYS A 1 176 ? -4.353 11.983 9.239 1.00 88.38 176 LYS A N 1
ATOM 1469 C CA . LYS A 1 176 ? -4.696 11.425 10.546 1.00 88.38 176 LYS A CA 1
ATOM 1470 C C . LYS A 1 176 ? -5.503 10.142 10.376 1.00 88.38 176 LYS A C 1
ATOM 1472 O O . LYS A 1 176 ? -6.517 10.122 9.678 1.00 88.38 176 LYS A O 1
ATOM 1477 N N . LEU A 1 177 ? -5.066 9.068 11.031 1.00 89.19 177 LEU A N 1
ATOM 1478 C CA . LEU A 1 177 ? -5.798 7.804 11.053 1.00 89.19 177 LEU A CA 1
ATOM 1479 C C . LEU A 1 177 ? -6.899 7.854 12.117 1.00 89.19 177 LEU A C 1
ATOM 1481 O O . LEU A 1 177 ? -6.617 8.035 13.300 1.00 89.19 177 LEU A O 1
ATOM 1485 N N . LEU A 1 178 ? -8.148 7.695 11.690 1.00 87.31 178 LEU A N 1
ATOM 1486 C CA . LEU A 1 178 ? -9.332 7.722 12.543 1.00 87.31 178 LEU A CA 1
ATOM 1487 C C . LEU A 1 178 ? -10.108 6.411 12.431 1.00 87.31 178 LEU A C 1
ATOM 1489 O O . LEU A 1 178 ? -10.146 5.787 11.372 1.00 87.31 178 LEU A O 1
ATOM 1493 N N . PHE A 1 179 ? -10.771 6.031 13.521 1.00 85.94 179 PHE A N 1
ATOM 1494 C CA . PHE A 1 179 ? -11.670 4.884 13.582 1.00 85.94 179 PHE A CA 1
ATOM 1495 C C . PHE A 1 179 ? -13.027 5.369 14.068 1.00 85.94 179 PHE A C 1
ATOM 1497 O O . PHE A 1 179 ? -13.190 5.793 15.208 1.00 85.94 179 PHE A O 1
ATOM 1504 N N . GLY A 1 180 ? -14.022 5.347 13.191 1.00 79.25 180 GLY A N 1
ATOM 1505 C CA . GLY A 1 180 ? -15.306 5.956 13.490 1.00 79.25 180 GLY A CA 1
ATOM 1506 C C . GLY A 1 180 ? -16.428 5.403 12.636 1.00 79.25 180 GLY A C 1
ATOM 1507 O O . GLY A 1 180 ? -16.230 4.815 11.576 1.00 79.25 180 GLY A O 1
ATOM 1508 N N . LEU A 1 181 ? -17.648 5.606 13.124 1.00 77.06 181 LEU A N 1
ATOM 1509 C CA . LEU A 1 181 ? -18.854 5.083 12.488 1.00 77.06 181 LEU A CA 1
ATOM 1510 C C . LEU A 1 181 ? -19.472 6.064 11.490 1.00 77.06 181 LEU A C 1
ATOM 1512 O O . LEU A 1 181 ? -20.457 5.719 10.849 1.00 77.06 181 LEU A O 1
ATOM 1516 N N . CYS A 1 182 ? -18.925 7.271 11.327 1.00 75.12 182 CYS A N 1
ATOM 1517 C CA . CYS A 1 182 ? -19.428 8.266 10.382 1.00 75.12 182 CYS A CA 1
ATOM 1518 C C . CYS A 1 182 ? -18.276 8.926 9.619 1.00 75.12 182 CYS A C 1
ATOM 1520 O O . CYS A 1 182 ? -17.502 9.691 10.198 1.00 75.12 182 CYS A O 1
ATOM 1522 N N . ARG A 1 183 ? -18.202 8.664 8.307 1.00 77.00 183 ARG A N 1
ATOM 1523 C CA . ARG A 1 183 ? -17.225 9.267 7.388 1.00 77.00 183 ARG A CA 1
ATOM 1524 C C . ARG A 1 183 ? -17.215 10.790 7.479 1.00 77.00 183 ARG A C 1
ATOM 1526 O O . ARG A 1 183 ? -16.156 11.383 7.619 1.00 77.00 183 ARG A O 1
ATOM 1533 N N . THR A 1 184 ? -18.389 11.420 7.452 1.00 76.50 184 THR A N 1
ATOM 1534 C CA . THR A 1 184 ? -18.524 12.884 7.496 1.00 76.50 184 THR A CA 1
ATOM 1535 C C . THR A 1 184 ? -17.976 13.469 8.796 1.00 76.50 184 THR A C 1
ATOM 1537 O O . THR A 1 184 ? -17.273 14.477 8.765 1.00 76.50 184 THR A O 1
ATOM 1540 N N . CYS A 1 185 ? -18.252 12.830 9.937 1.00 78.19 185 CYS A N 1
ATOM 1541 C CA . CYS A 1 185 ? -17.700 13.252 11.225 1.00 78.19 185 CYS A CA 1
ATOM 1542 C C . CYS A 1 185 ? -16.184 13.082 11.271 1.00 78.19 185 CYS A C 1
ATOM 1544 O O . CYS A 1 185 ? -15.499 13.996 11.718 1.00 78.19 185 CYS A O 1
ATOM 1546 N N . MET A 1 186 ? -15.669 11.948 10.786 1.00 83.75 186 MET A N 1
ATOM 1547 C CA . MET A 1 186 ? -14.228 11.709 10.727 1.00 83.75 186 MET A CA 1
ATOM 1548 C C . MET A 1 186 ? -13.538 12.735 9.832 1.00 83.75 186 MET A C 1
ATOM 1550 O O . MET A 1 186 ? -12.542 13.309 10.248 1.00 83.75 186 MET A O 1
ATOM 1554 N N . ASN A 1 187 ? -14.111 13.050 8.668 1.00 83.88 187 ASN A N 1
ATOM 1555 C CA . ASN A 1 187 ? -13.562 14.044 7.748 1.00 83.88 187 ASN A CA 1
ATOM 1556 C C . ASN A 1 187 ? -13.454 15.445 8.368 1.00 83.88 187 ASN A C 1
ATOM 1558 O O . ASN A 1 187 ? -12.509 16.171 8.092 1.00 83.88 187 ASN A O 1
ATOM 1562 N N . LYS A 1 188 ? -14.415 15.811 9.224 1.00 82.94 188 LYS A N 1
ATOM 1563 C CA . LYS A 1 188 ? -14.447 17.097 9.938 1.00 82.94 188 LYS A CA 1
ATOM 1564 C C . LYS A 1 188 ? -13.738 17.063 11.301 1.00 82.94 188 LYS A C 1
ATOM 1566 O O . LYS A 1 188 ? -13.812 18.050 12.024 1.00 82.94 188 LYS A O 1
ATOM 1571 N N . ILE A 1 189 ? -13.141 15.931 11.694 1.00 79.06 189 ILE A N 1
ATOM 1572 C CA . ILE A 1 189 ? -12.609 15.674 13.048 1.00 79.06 189 ILE A CA 1
ATOM 1573 C C . ILE A 1 189 ? -13.616 16.095 14.142 1.00 79.06 189 ILE A C 1
ATOM 1575 O O . ILE A 1 189 ? -13.296 16.760 15.125 1.00 79.06 189 ILE A O 1
ATOM 1579 N N . SER A 1 190 ? -14.888 15.746 13.951 1.00 73.44 190 SER A N 1
ATOM 1580 C CA . SER A 1 190 ? -15.951 16.121 14.881 1.00 73.44 190 SER A CA 1
ATOM 1581 C C . SER A 1 190 ? -16.147 15.050 15.954 1.00 73.44 190 SER A C 1
ATOM 1583 O O . SER A 1 190 ? -16.481 13.907 15.641 1.00 73.44 190 SER A O 1
ATOM 1585 N N . PHE A 1 191 ? -16.000 15.434 17.226 1.00 67.19 191 PHE A N 1
ATOM 1586 C CA . PHE A 1 191 ? -16.170 14.536 18.378 1.00 67.19 191 PHE A CA 1
ATOM 1587 C C . PHE A 1 191 ? -17.635 14.216 18.712 1.00 67.19 191 PHE A C 1
ATOM 1589 O O . PHE A 1 191 ? -17.917 13.217 19.369 1.00 67.19 191 PHE A O 1
ATOM 1596 N N . LYS A 1 192 ? -18.583 15.052 18.267 1.00 65.00 192 LYS A N 1
ATOM 1597 C CA . LYS A 1 192 ? -20.020 14.862 18.505 1.00 65.00 192 LYS A CA 1
ATOM 1598 C C . LYS A 1 192 ? -20.749 14.742 17.178 1.00 65.00 192 LYS A C 1
ATOM 1600 O O . LYS A 1 192 ? -20.890 15.711 16.436 1.00 65.00 192 LYS A O 1
ATOM 1605 N N . CYS A 1 193 ? -21.257 13.548 16.901 1.00 63.41 193 CYS A N 1
ATOM 1606 C CA . CYS A 1 193 ? -22.130 13.324 15.761 1.00 63.41 193 CYS A CA 1
ATOM 1607 C C . CYS A 1 193 ? -23.506 13.943 16.056 1.00 63.41 193 CYS A C 1
ATOM 1609 O O . CYS A 1 193 ? -24.297 13.357 16.785 1.00 63.41 193 CYS A O 1
ATOM 1611 N N . LYS A 1 194 ? -23.786 15.132 15.505 1.00 62.72 194 LYS A N 1
ATOM 1612 C CA . LYS A 1 194 ? -25.098 15.811 15.609 1.00 62.72 194 LYS A CA 1
ATOM 1613 C C . LYS A 1 194 ? -26.107 15.358 14.549 1.00 62.72 194 LYS A C 1
ATOM 1615 O O . LYS A 1 194 ? -27.192 15.913 14.432 1.00 62.72 194 LYS A O 1
ATOM 1620 N N . HIS A 1 195 ? -25.735 14.360 13.764 1.00 60.53 195 HIS A N 1
ATOM 1621 C CA . HIS A 1 195 ? -26.607 13.700 12.813 1.00 60.53 195 HIS A CA 1
ATOM 1622 C C . HIS A 1 195 ? -27.616 12.837 13.609 1.00 60.53 195 HIS A C 1
ATOM 1624 O O . HIS A 1 195 ? -27.358 11.652 13.818 1.00 60.53 195 HIS A O 1
ATOM 1630 N N . ILE A 1 196 ? -28.727 13.428 14.075 1.00 48.03 196 ILE A N 1
ATOM 1631 C CA . ILE A 1 196 ? -29.768 12.791 14.919 1.00 48.03 196 ILE A CA 1
ATOM 1632 C C . ILE A 1 196 ? -30.865 12.091 14.084 1.00 48.03 196 ILE A C 1
ATOM 1634 O O . ILE A 1 196 ? -31.140 12.478 12.952 1.00 48.03 196 ILE A O 1
ATOM 1638 N N . ASP A 1 197 ? -31.418 11.036 14.687 1.00 50.00 197 ASP A N 1
ATOM 1639 C CA . ASP A 1 197 ? -32.350 9.986 14.252 1.00 50.00 197 ASP A CA 1
ATOM 1640 C C . ASP A 1 197 ? -33.432 10.286 13.201 1.00 50.00 197 ASP A C 1
ATOM 1642 O O . ASP A 1 197 ? -34.028 11.355 13.106 1.00 50.00 197 ASP A O 1
ATOM 1646 N N . ASP A 1 198 ? -33.730 9.225 12.451 1.00 45.16 198 ASP A N 1
ATOM 1647 C CA . ASP A 1 198 ? -34.943 9.049 11.658 1.00 45.16 198 ASP A CA 1
ATOM 1648 C C . ASP A 1 198 ? -36.092 8.605 12.593 1.00 45.16 198 ASP A C 1
ATOM 1650 O O . ASP A 1 198 ? -35.955 7.569 13.251 1.00 45.16 198 ASP A O 1
ATOM 1654 N N . PRO A 1 199 ? -37.214 9.345 12.676 1.00 44.91 199 PRO A N 1
ATOM 1655 C CA . PRO A 1 199 ? -38.294 9.107 13.642 1.00 44.91 199 PRO A CA 1
ATOM 1656 C C . PRO A 1 199 ? -39.081 7.795 13.450 1.00 44.91 199 PRO A C 1
ATOM 1658 O O . PRO A 1 199 ? -40.017 7.535 14.201 1.00 44.91 199 PRO A O 1
ATOM 1661 N N . THR A 1 200 ? -38.716 6.955 12.479 1.00 48.16 200 THR A N 1
ATOM 1662 C CA . THR A 1 200 ? -39.417 5.704 12.137 1.00 48.16 200 THR A CA 1
ATOM 1663 C C . THR A 1 200 ? -38.930 4.447 12.881 1.00 48.16 200 THR A C 1
ATOM 1665 O O . THR A 1 200 ? -39.511 3.382 12.689 1.00 48.16 200 THR A O 1
ATOM 1668 N N . LEU A 1 201 ? -37.901 4.532 13.737 1.00 42.25 201 LEU A N 1
ATOM 1669 C CA . LEU A 1 201 ? -37.317 3.372 14.441 1.00 42.25 201 LEU A CA 1
ATOM 1670 C C . LEU A 1 201 ? -37.885 3.169 15.866 1.00 42.25 201 LEU A C 1
ATOM 1672 O O . LEU A 1 201 ? -38.020 4.104 16.665 1.00 42.25 201 LEU A O 1
ATOM 1676 N N . ASN A 1 202 ? -38.223 1.920 16.187 1.00 41.56 202 ASN A N 1
ATOM 1677 C CA . ASN A 1 202 ? -38.925 1.465 17.390 1.00 41.56 202 ASN A CA 1
ATOM 1678 C C . ASN A 1 202 ? -38.009 1.333 18.631 1.00 41.56 202 ASN A C 1
ATOM 1680 O O . ASN A 1 202 ? -36.787 1.249 18.556 1.00 41.56 202 ASN A O 1
ATOM 1684 N N . LYS A 1 203 ? -38.620 1.376 19.829 1.00 41.12 203 LYS A N 1
ATOM 1685 C CA . LYS A 1 203 ? -37.945 1.568 21.137 1.00 41.12 203 LYS A CA 1
ATOM 1686 C C . LYS A 1 203 ? -36.888 0.514 21.504 1.00 41.12 203 LYS A C 1
ATOM 1688 O O . LYS A 1 203 ? -35.986 0.851 22.263 1.00 41.12 203 LYS A O 1
ATOM 1693 N N . HIS A 1 204 ? -36.993 -0.714 20.996 1.00 37.38 204 HIS A N 1
ATOM 1694 C CA . HIS A 1 204 ? -36.051 -1.796 21.308 1.00 37.38 204 HIS A CA 1
ATOM 1695 C C . HIS A 1 204 ? -34.691 -1.605 20.604 1.00 37.38 204 HIS A C 1
ATOM 1697 O O . HIS A 1 204 ? -33.655 -1.977 21.149 1.00 37.38 204 HIS A O 1
ATOM 1703 N N . ASP A 1 205 ? -34.669 -0.917 19.458 1.00 42.12 205 ASP A N 1
ATOM 1704 C CA . ASP A 1 205 ? -33.445 -0.634 18.697 1.00 42.12 205 ASP A CA 1
ATOM 1705 C C . ASP A 1 205 ? -32.645 0.546 19.278 1.00 42.12 205 ASP A C 1
ATOM 1707 O O . ASP A 1 205 ? -31.430 0.646 19.112 1.00 42.12 205 ASP A O 1
ATOM 1711 N N . LYS A 1 206 ? -33.285 1.399 20.089 1.00 44.31 206 LYS A N 1
ATOM 1712 C CA . LYS A 1 206 ? -32.665 2.596 20.693 1.00 44.31 206 LYS A CA 1
ATOM 1713 C C . LYS A 1 206 ? -31.533 2.297 21.683 1.00 44.31 206 LYS A C 1
ATOM 1715 O O . LYS A 1 206 ? -30.737 3.188 21.967 1.00 44.31 206 LYS A O 1
ATOM 1720 N N . ILE A 1 207 ? -31.437 1.068 22.194 1.00 41.09 207 ILE A N 1
ATOM 1721 C CA . ILE A 1 207 ? -30.428 0.671 23.193 1.00 41.09 207 ILE A CA 1
ATOM 1722 C C . ILE A 1 207 ? -29.081 0.319 22.520 1.00 41.09 207 ILE A C 1
ATOM 1724 O O . ILE A 1 207 ? -28.028 0.445 23.145 1.00 41.09 207 ILE A O 1
ATOM 1728 N N . HIS A 1 208 ? -29.083 -0.014 21.219 1.00 41.81 208 HIS A N 1
ATOM 1729 C CA . HIS A 1 208 ? -27.877 -0.360 20.449 1.00 41.81 208 HIS A CA 1
ATOM 1730 C C . HIS A 1 208 ? -27.628 0.524 19.201 1.00 41.81 208 HIS A C 1
ATOM 1732 O O . HIS A 1 208 ? -26.601 0.362 18.536 1.00 41.81 208 HIS A O 1
ATOM 1738 N N . GLU A 1 209 ? -28.507 1.490 18.890 1.00 41.12 209 GLU A N 1
ATOM 1739 C CA . GLU A 1 209 ? -28.484 2.279 17.639 1.00 41.12 209 GLU A CA 1
ATOM 1740 C C . GLU A 1 209 ? -28.033 3.747 17.729 1.00 41.12 209 GLU A C 1
ATOM 1742 O O . GLU A 1 209 ? -28.275 4.530 16.811 1.00 41.12 209 GLU A O 1
ATOM 1747 N N . ILE A 1 210 ? -27.301 4.179 18.750 1.00 46.50 210 ILE A N 1
ATOM 1748 C CA . ILE A 1 210 ? -26.800 5.562 18.722 1.00 46.50 210 ILE A CA 1
ATOM 1749 C C . ILE A 1 210 ? -25.605 5.635 17.763 1.00 46.50 210 ILE A C 1
ATOM 1751 O O . ILE A 1 210 ? -24.484 5.393 18.212 1.00 46.50 210 ILE A O 1
ATOM 1755 N N . LYS A 1 211 ? -25.818 5.960 16.468 1.00 47.19 211 LYS A N 1
ATOM 1756 C CA . LYS A 1 211 ? -24.847 6.740 15.650 1.00 47.19 211 LYS A CA 1
ATOM 1757 C C . LYS A 1 211 ? -25.195 7.126 14.198 1.00 47.19 211 LYS A C 1
ATOM 1759 O O . LYS A 1 211 ? -24.258 7.544 13.517 1.00 47.19 211 LYS A O 1
ATOM 1764 N N . ARG A 1 212 ? -26.426 7.059 13.660 1.00 47.22 212 ARG A N 1
ATOM 1765 C CA . ARG A 1 212 ? -26.663 7.553 12.272 1.00 47.22 212 ARG A CA 1
ATOM 1766 C C . ARG A 1 212 ? -28.067 8.141 12.009 1.00 47.22 212 ARG A C 1
ATOM 1768 O O . ARG A 1 212 ? -29.047 7.415 12.096 1.00 47.22 212 ARG A O 1
ATOM 1775 N N . CYS A 1 213 ? -28.142 9.404 11.551 1.00 45.56 213 CYS A N 1
ATOM 1776 C CA . CYS A 1 213 ? -29.359 10.018 10.974 1.00 45.56 213 CYS A CA 1
ATOM 1777 C C . CYS A 1 213 ? -29.709 9.500 9.569 1.00 45.56 213 CYS A C 1
ATOM 1779 O O . CYS A 1 213 ? -28.933 8.765 8.956 1.00 45.56 213 CYS A O 1
ATOM 1781 N N . LYS A 1 214 ? -30.831 9.988 9.015 1.00 47.56 214 LYS A N 1
ATOM 1782 C CA . LYS A 1 214 ? -31.301 9.768 7.632 1.00 47.56 214 LYS A CA 1
ATOM 1783 C C . LYS A 1 214 ? -30.227 10.004 6.554 1.00 47.56 214 LYS A C 1
ATOM 1785 O O . LYS A 1 214 ? -30.148 9.222 5.613 1.00 47.56 214 LYS A O 1
ATOM 1790 N N . GLU A 1 215 ? -29.354 11.002 6.717 1.00 48.25 215 GLU A N 1
ATOM 1791 C CA . GLU A 1 215 ? -28.207 11.216 5.817 1.00 48.25 215 GLU A CA 1
ATOM 1792 C C . GLU A 1 215 ? -27.139 10.132 6.001 1.00 48.25 215 GLU A C 1
ATOM 1794 O O . GLU A 1 215 ? -26.619 9.608 5.027 1.00 48.25 215 GLU A O 1
ATOM 1799 N N . CYS A 1 216 ? -26.834 9.730 7.239 1.00 50.66 216 CYS A N 1
ATOM 1800 C CA . CYS A 1 216 ? -25.777 8.765 7.546 1.00 50.66 216 CYS A CA 1
ATOM 1801 C C . CYS A 1 216 ? -26.168 7.294 7.331 1.00 50.66 216 CYS A C 1
ATOM 1803 O O . CYS A 1 216 ? -25.268 6.466 7.163 1.00 50.66 216 CYS A O 1
ATOM 1805 N N . LYS A 1 217 ? -27.464 6.945 7.317 1.00 50.53 217 LYS A N 1
ATOM 1806 C CA . LYS A 1 217 ? -27.955 5.567 7.094 1.00 50.53 217 LYS A CA 1
ATOM 1807 C C . LYS A 1 217 ? -27.385 4.950 5.810 1.00 50.53 217 LYS A C 1
ATOM 1809 O O . LYS A 1 217 ? -26.994 3.787 5.826 1.00 50.53 217 LYS A O 1
ATOM 1814 N N . ASN A 1 218 ? -27.220 5.761 4.763 1.00 50.88 218 ASN A N 1
ATOM 1815 C CA . ASN A 1 218 ? -26.714 5.327 3.459 1.00 50.88 218 ASN A CA 1
ATOM 1816 C C . ASN A 1 218 ? -25.249 5.720 3.188 1.00 50.88 218 ASN A C 1
ATOM 1818 O O . ASN A 1 218 ? -24.711 5.373 2.135 1.00 50.88 218 ASN A O 1
ATOM 1822 N N . ILE A 1 219 ? -24.569 6.411 4.118 1.00 52.34 219 ILE A N 1
ATOM 1823 C CA . ILE A 1 219 ? -23.164 6.810 3.929 1.00 52.34 219 ILE A CA 1
ATOM 1824 C C . ILE A 1 219 ? -22.273 5.594 4.151 1.00 52.34 219 ILE A C 1
ATOM 1826 O O . ILE A 1 219 ? -21.900 5.236 5.276 1.00 52.34 219 ILE A O 1
ATOM 1830 N N . LYS A 1 220 ? -21.927 4.954 3.040 1.00 53.44 220 LYS A N 1
ATOM 1831 C CA . LYS A 1 220 ? -20.843 3.984 2.985 1.00 53.44 220 LYS A CA 1
ATOM 1832 C C . LYS A 1 220 ? -19.529 4.732 3.205 1.00 53.44 220 LYS A C 1
ATOM 1834 O O . LYS A 1 220 ? -19.312 5.819 2.659 1.00 53.44 220 LYS A O 1
ATOM 1839 N N . ASN A 1 221 ? -18.643 4.160 4.013 1.00 58.16 221 ASN A N 1
ATOM 1840 C CA . ASN A 1 221 ? -17.249 4.562 3.927 1.00 58.16 221 ASN A CA 1
ATOM 1841 C C . ASN A 1 221 ? -16.804 4.206 2.503 1.00 58.16 221 ASN A C 1
ATOM 1843 O O . ASN A 1 221 ? -17.017 3.081 2.050 1.00 58.16 221 ASN A O 1
ATOM 1847 N N . GLU A 1 222 ? -16.296 5.191 1.774 1.00 61.31 222 GLU A N 1
ATOM 1848 C CA . GLU A 1 222 ? -15.823 5.013 0.404 1.00 61.31 222 GLU A CA 1
ATOM 1849 C C . GLU A 1 222 ? -14.321 4.785 0.426 1.00 61.31 222 GLU A C 1
ATOM 1851 O O . GLU A 1 222 ? -13.636 5.314 1.300 1.00 61.31 222 GLU A O 1
ATOM 1856 N N . ASN A 1 223 ? -13.822 4.009 -0.538 1.00 66.00 223 ASN A N 1
ATOM 1857 C CA . ASN A 1 223 ? -12.400 3.685 -0.656 1.00 66.00 223 ASN A CA 1
ATOM 1858 C C . ASN A 1 223 ? -11.831 3.071 0.632 1.00 66.00 223 ASN A C 1
ATOM 1860 O O . ASN A 1 223 ? -10.729 3.415 1.056 1.00 66.00 223 ASN A O 1
ATOM 1864 N N . VAL A 1 224 ? -12.592 2.180 1.276 1.00 68.75 224 VAL A N 1
ATOM 1865 C CA . VAL A 1 224 ? -12.059 1.417 2.405 1.00 68.75 224 VAL A CA 1
ATOM 1866 C C . VAL A 1 224 ? -11.227 0.283 1.848 1.00 68.75 224 VAL A C 1
ATOM 1868 O O . VAL A 1 224 ? -11.715 -0.505 1.038 1.00 68.75 224 VAL A O 1
ATOM 1871 N N . TYR A 1 225 ? -9.980 0.220 2.300 1.00 76.00 225 TYR A N 1
ATOM 1872 C CA . TYR A 1 225 ? -9.070 -0.860 1.980 1.00 76.00 225 TYR A CA 1
ATOM 1873 C C . TYR A 1 225 ? -8.995 -1.800 3.172 1.00 76.00 225 TYR A C 1
ATOM 1875 O O . TYR A 1 225 ? -8.650 -1.384 4.278 1.00 76.00 225 TYR A O 1
ATOM 1883 N N . ILE A 1 226 ? -9.344 -3.062 2.956 1.00 74.06 226 ILE A N 1
ATOM 1884 C CA . ILE A 1 226 ? -9.326 -4.076 4.008 1.00 74.06 226 ILE A CA 1
ATOM 1885 C C . ILE A 1 226 ? -8.410 -5.204 3.557 1.00 74.06 226 ILE A C 1
ATOM 1887 O O . ILE A 1 226 ? -8.587 -5.756 2.469 1.00 74.06 226 ILE A O 1
ATOM 1891 N N . LEU A 1 227 ? -7.425 -5.533 4.395 1.00 71.25 227 LEU A N 1
ATOM 1892 C CA . LEU A 1 227 ? -6.703 -6.793 4.289 1.00 71.25 227 LEU A CA 1
ATOM 1893 C C . LEU A 1 227 ? -7.535 -7.855 5.004 1.00 71.25 227 LEU A C 1
ATOM 1895 O O . LEU A 1 227 ? -7.593 -7.880 6.234 1.00 71.25 227 LEU A O 1
ATOM 1899 N N . MET A 1 228 ? -8.189 -8.715 4.232 1.00 68.19 228 MET A N 1
ATOM 1900 C CA . MET A 1 228 ? -8.962 -9.817 4.794 1.00 68.19 228 MET A CA 1
ATOM 1901 C C . MET A 1 228 ? -7.991 -10.896 5.259 1.00 68.19 228 MET A C 1
ATOM 1903 O O . MET A 1 228 ? -7.197 -11.399 4.463 1.00 68.19 228 MET A O 1
ATOM 1907 N N . ARG A 1 229 ? -8.026 -11.237 6.551 1.00 59.72 229 ARG A N 1
ATOM 1908 C CA . ARG A 1 229 ? -7.322 -12.410 7.073 1.00 59.72 229 ARG A CA 1
ATOM 1909 C C . ARG A 1 229 ? -8.190 -13.639 6.875 1.00 59.72 229 ARG A C 1
ATOM 1911 O O . ARG A 1 229 ? -9.360 -13.626 7.229 1.00 59.72 229 ARG A O 1
ATOM 1918 N N . LYS A 1 230 ? -7.580 -14.713 6.380 1.00 52.75 230 LYS A N 1
ATOM 1919 C CA . LYS A 1 230 ? -8.139 -16.051 6.526 1.00 52.75 230 LYS A CA 1
ATOM 1920 C C . LYS A 1 230 ? -8.020 -16.392 8.009 1.00 52.75 230 LYS A C 1
ATOM 1922 O O . LYS A 1 230 ? -6.900 -16.359 8.528 1.00 52.75 230 LYS A O 1
ATOM 1927 N N . GLU A 1 231 ? -9.144 -16.620 8.682 1.00 51.41 231 GLU A N 1
ATOM 1928 C CA . GLU A 1 231 ? -9.120 -17.188 10.031 1.00 51.41 231 GLU A CA 1
ATOM 1929 C C . GLU A 1 231 ? -8.299 -18.487 9.979 1.00 51.41 231 GLU A C 1
ATOM 1931 O O . GLU A 1 231 ? -8.378 -19.243 9.001 1.00 51.41 231 GLU A O 1
ATOM 1936 N N . LEU A 1 232 ? -7.386 -18.636 10.942 1.00 39.94 232 LEU A N 1
ATOM 1937 C CA . LEU A 1 232 ? -6.537 -19.820 11.074 1.00 39.94 232 LEU A CA 1
ATOM 1938 C C . LEU A 1 232 ? -7.340 -20.960 11.687 1.00 39.94 232 LEU A C 1
ATOM 1940 O O . LEU A 1 232 ? -8.079 -20.675 12.653 1.00 39.94 232 LEU A O 1
#

Sequence (232 aa):
MRNVYEFYGCYWHGCTKCYSPEEICKKDRNKKTMKELYDQTKERLKTIEDYLKPNVKIHTIWECEFDQQKYPEVDPHLKPIDKRDAFYGGRTETIQLYNNLSDLKGRYVDFCSLYPSVNKYCKYPIGHPITSTEISVDDYIKINYFGIMKCKILPPKGLYHPVLPYKQLTSDNTHKLLFGLCRTCMNKISFKCKHIDDPTLNKHDKIHEIKRCKECKNIKNENVYILMRKEL